Protein 2DDX (pdb70)

Structure (mmCIF, N/CA/C/O backbone):
data_2DDX
#
_entry.id   2DDX
#
_cell.length_a   51.873
_cell.length_b   75.654
_cell.length_c   82.119
_cell.angle_alpha   90.00
_cell.angle_beta   90.00
_cell.angle_gamma   90.00
#
_symmetry.space_group_name_H-M   'P 21 21 21'
#
loop_
_entity.id
_entity.type
_entity.pdbx_description
1 polymer beta-1,3-xylanase
2 non-polymer 'MAGNESIUM ION'
3 non-polymer GLYCEROL
4 water water
#
loop_
_atom_site.group_PDB
_atom_site.id
_atom_site.type_symbol
_atom_site.label_atom_id
_atom_site.label_alt_id
_atom_site.label_comp_id
_atom_site.label_asym_id
_atom_site.label_entity_id
_atom_site.label_seq_id
_atom_site.pdbx_PDB_ins_code
_atom_site.Cartn_x
_atom_site.Cartn_y
_atom_site.Cartn_z
_atom_site.occupancy
_atom_site.B_iso_or_equiv
_atom_site.auth_seq_id
_atom_site.auth_comp_id
_atom_site.auth_asym_id
_atom_site.auth_atom_id
_atom_site.pdbx_PDB_model_num
ATOM 1 N N . LEU A 1 1 ? -7.984 46.424 18.464 1.00 7.73 1 LEU A N 1
ATOM 2 C CA . LEU A 1 1 ? -7.139 47.498 19.047 1.00 8.01 1 LEU A CA 1
ATOM 3 C C . LEU A 1 1 ? -6.824 47.195 20.507 1.00 8.00 1 LEU A C 1
ATOM 4 O O . LEU A 1 1 ? -7.618 46.555 21.205 1.00 8.24 1 LEU A O 1
ATOM 9 N N . ASP A 1 2 ? -5.661 47.667 20.950 1.00 8.42 2 ASP A N 1
ATOM 10 C CA . ASP A 1 2 ? -5.202 47.528 22.332 1.00 8.95 2 ASP A CA 1
ATOM 11 C C . ASP A 1 2 ? -5.064 46.073 22.797 1.00 8.98 2 ASP A C 1
ATOM 12 O O . ASP A 1 2 ? -5.228 45.761 23.980 1.00 10.27 2 ASP A O 1
ATOM 17 N N . GLY A 1 3 ? -4.734 45.199 21.845 1.00 8.70 3 GLY A N 1
ATOM 18 C CA . GLY A 1 3 ? -4.376 43.811 22.115 1.00 8.69 3 GLY A CA 1
ATOM 19 C C . GLY A 1 3 ? -5.488 42.780 22.044 1.00 8.39 3 GLY A C 1
ATOM 20 O O . GLY A 1 3 ? -5.217 41.582 22.141 1.00 8.98 3 GLY A O 1
ATOM 21 N N . VAL A 1 4 ? -6.734 43.217 21.873 1.00 8.32 4 VAL A N 1
ATOM 22 C CA . VAL A 1 4 ? -7.868 42.289 21.949 1.00 8.49 4 VAL A CA 1
ATOM 23 C C . VAL A 1 4 ? -7.924 41.280 20.796 1.00 8.14 4 VAL A C 1
ATOM 24 O O . VAL A 1 4 ? -8.537 40.228 20.951 1.00 9.25 4 VAL A O 1
ATOM 28 N N . LEU A 1 5 ? -7.278 41.588 19.667 1.00 7.61 5 LEU A N 1
ATOM 29 C CA . LEU A 1 5 ? -7.246 40.690 18.506 1.00 7.51 5 LEU A CA 1
ATOM 30 C C . LEU A 1 5 ? -5.893 39.981 18.318 1.00 7.25 5 LEU A C 1
ATOM 31 O O . LEU A 1 5 ? -5.594 39.450 17.245 1.00 7.57 5 LEU A O 1
ATOM 36 N N . VAL A 1 6 ? -5.091 39.946 19.375 1.00 7.43 6 VAL A N 1
ATOM 37 C CA . VAL A 1 6 ? -3.856 39.174 19.375 1.00 7.73 6 VAL A CA 1
ATOM 38 C C . VAL A 1 6 ? -4.167 37.831 20.030 1.00 8.02 6 VAL A C 1
ATOM 39 O O . VAL A 1 6 ? -4.619 37.800 21.175 1.00 8.48 6 VAL A O 1
ATOM 43 N N . PRO A 1 7 ? -3.936 36.711 19.321 1.00 8.57 7 PRO A N 1
ATOM 44 C CA . PRO A 1 7 ? -4.266 35.437 19.958 1.00 9.01 7 PRO A CA 1
ATOM 45 C C . PRO A 1 7 ? -3.400 35.180 21.189 1.00 9.26 7 PRO A C 1
ATOM 46 O O . PRO A 1 7 ? -2.230 35.578 21.224 1.00 9.12 7 PRO A O 1
ATOM 50 N N . GLU A 1 8 ? -3.985 34.533 22.194 1.00 9.98 8 GLU A N 1
ATOM 51 C CA . GLU A 1 8 ? -3.266 34.216 23.427 1.00 10.72 8 GLU A CA 1
ATOM 52 C C . GLU A 1 8 ? -2.100 33.283 23.136 1.00 10.23 8 GLU A C 1
ATOM 53 O O . GLU A 1 8 ? -1.014 33.432 23.696 1.00 10.49 8 GLU A O 1
ATOM 59 N N . SER A 1 9 ? -2.341 32.312 22.263 1.00 10.21 9 SER A N 1
ATOM 60 C CA . SER A 1 9 ? -1.304 31.403 21.817 1.00 10.42 9 SER A CA 1
ATOM 61 C C . SER A 1 9 ? -1.584 31.014 20.378 1.00 9.98 9 SER A C 1
ATOM 62 O O . SER A 1 9 ? -2.729 31.045 19.920 1.00 10.72 9 SER A O 1
ATOM 65 N N . GLY A 1 10 ? -0.526 30.652 19.669 1.00 9.37 10 GLY A N 1
ATOM 66 C CA . GLY A 1 10 ? -0.647 30.216 18.295 1.00 8.65 10 GLY A CA 1
ATOM 67 C C . GLY A 1 10 ? -0.275 31.291 17.300 1.00 7.93 10 GLY A C 1
ATOM 68 O O . GLY A 1 10 ? -0.217 32.484 17.620 1.00 8.58 10 GLY A O 1
ATOM 69 N N . ILE A 1 11 ? -0.040 30.842 16.074 1.00 6.89 11 ILE A N 1
ATOM 70 C CA . ILE A 1 11 ? 0.445 31.691 15.001 1.00 6.80 11 ILE A CA 1
ATOM 71 C C . ILE A 1 11 ? -0.580 31.694 13.874 1.00 6.32 11 ILE A C 1
ATOM 72 O O . ILE A 1 11 ? -0.807 30.664 13.236 1.00 6.77 11 ILE A O 1
ATOM 77 N N . LEU A 1 12 ? -1.200 32.846 13.629 1.00 6.20 12 LEU A N 1
ATOM 78 C CA . LEU A 1 12 ? -2.169 32.975 12.544 1.00 6.24 12 LEU A CA 1
ATOM 79 C C . LEU A 1 12 ? -1.504 32.730 11.188 1.00 5.91 12 LEU A C 1
ATOM 80 O O . LEU A 1 12 ? -0.507 33.373 10.847 1.00 6.17 12 LEU A O 1
ATOM 85 N N . VAL A 1 13 ? -2.069 31.791 10.431 1.00 5.87 13 VAL A N 1
ATOM 86 C CA . VAL A 1 13 ? -1.607 31.485 9.081 1.00 6.04 13 VAL A CA 1
ATOM 87 C C . VAL A 1 13 ? -2.448 32.276 8.086 1.00 5.83 13 VAL A C 1
ATOM 88 O O . VAL A 1 13 ? -3.638 32.000 7.916 1.00 7.64 13 VAL A O 1
ATOM 92 N N . SER A 1 14 ? -1.840 33.256 7.430 1.00 5.43 14 SER A N 1
ATOM 93 C CA . SER A 1 14 ? -2.543 34.010 6.401 1.00 5.34 14 SER A CA 1
ATOM 94 C C . SER A 1 14 ? -1.764 33.982 5.095 1.00 4.95 14 SER A C 1
ATOM 95 O O . SER A 1 14 ? -0.556 33.708 5.078 1.00 5.30 14 SER A O 1
ATOM 98 N N . VAL A 1 15 ? -2.472 34.254 4.002 1.00 5.22 15 VAL A N 1
ATOM 99 C CA . VAL A 1 15 ? -1.886 34.204 2.674 1.00 5.26 15 VAL A CA 1
ATOM 100 C C . VAL A 1 15 ? -2.191 35.513 1.959 1.00 5.11 15 VAL A C 1
ATOM 101 O O . VAL A 1 15 ? -3.162 36.219 2.277 1.00 6.09 15 VAL A O 1
ATOM 108 N N . GLY A 1 16 ? -1.309 35.860 1.031 1.00 4.79 16 GLY A N 1
ATOM 109 C CA . GLY A 1 16 ? -1.453 37.077 0.252 1.00 4.78 16 GLY A CA 1
ATOM 110 C C . GLY A 1 16 ? -0.835 36.927 -1.131 1.00 4.59 16 GLY A C 1
ATOM 111 O O . GLY A 1 16 ? -0.332 35.852 -1.480 1.00 4.93 16 GLY A O 1
ATOM 112 N N . GLN A 1 17 ? -0.834 38.006 -1.918 1.00 4.59 17 GLN A N 1
ATOM 113 C CA . GLN A 1 17 ? -1.306 39.333 -1.486 1.00 4.65 17 GLN A CA 1
ATOM 114 C C . GLN A 1 17 ? -2.062 40.049 -2.601 1.00 4.78 17 GLN A C 1
ATOM 115 O O . GLN A 1 17 ? -2.031 41.279 -2.712 1.00 4.94 17 GLN A O 1
ATOM 121 N N . ASP A 1 18 ? -2.769 39.260 -3.406 1.00 4.86 18 ASP A N 1
ATOM 122 C CA . ASP A 1 18 ? -3.719 39.782 -4.385 1.00 5.11 18 ASP A CA 1
ATOM 123 C C . ASP A 1 18 ? -4.847 38.759 -4.479 1.00 5.29 18 ASP A C 1
ATOM 124 O O . ASP A 1 18 ? -4.668 37.598 -4.100 1.00 5.61 18 ASP A O 1
ATOM 129 N N . VAL A 1 19 ? -6.015 39.180 -4.955 1.00 5.40 19 VAL A N 1
ATOM 130 C CA . VAL A 1 19 ? -7.188 38.309 -4.900 1.00 5.64 19 VAL A CA 1
ATOM 131 C C . VAL A 1 19 ? -6.966 37.012 -5.677 1.00 5.93 19 VAL A C 1
ATOM 132 O O . VAL A 1 19 ? -7.331 35.923 -5.213 1.00 6.15 19 VAL A O 1
ATOM 136 N N . ASP A 1 20 ? -6.392 37.126 -6.870 1.00 5.92 20 ASP A N 1
ATOM 137 C CA . ASP A 1 20 ? -6.291 35.971 -7.760 1.00 6.12 20 ASP A CA 1
ATOM 138 C C . ASP A 1 20 ? -5.288 34.944 -7.243 1.00 6.13 20 ASP A C 1
ATOM 139 O O . ASP A 1 20 ? -5.562 33.741 -7.267 1.00 6.43 20 ASP A O 1
ATOM 144 N N . SER A 1 21 ? -4.143 35.407 -6.750 1.00 5.98 21 SER A N 1
ATOM 145 C CA . SER A 1 21 ? -3.153 34.496 -6.187 1.00 6.07 21 SER A CA 1
ATOM 146 C C . SER A 1 21 ? 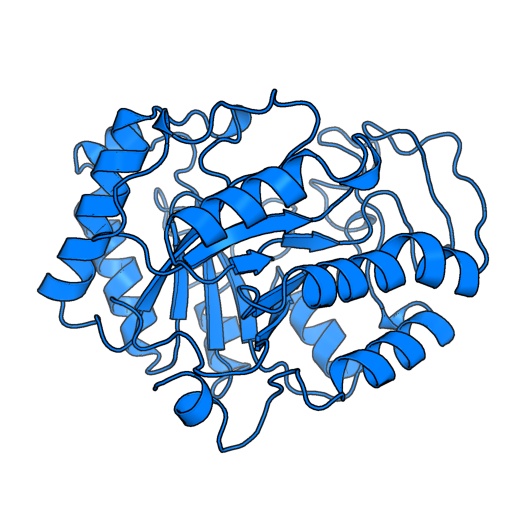-3.686 33.781 -4.946 1.00 6.00 21 SER A C 1
ATOM 147 O O . SER A 1 21 ? -3.411 32.593 -4.740 1.00 6.21 21 SER A O 1
ATOM 150 N N . VAL A 1 22 ? -4.438 34.504 -4.115 1.00 5.86 22 VAL A N 1
ATOM 151 C CA . VAL A 1 22 ? -5.057 33.912 -2.933 1.00 5.92 22 VAL A CA 1
ATOM 152 C C . VAL A 1 22 ? -6.070 32.837 -3.348 1.00 6.29 22 VAL A C 1
ATOM 153 O O . VAL A 1 22 ? -6.058 31.723 -2.815 1.00 6.60 22 VAL A O 1
ATOM 157 N N . ASN A 1 23 ? -6.931 33.159 -4.313 1.00 6.47 23 ASN A N 1
ATOM 158 C CA . ASN A 1 23 ? -7.882 32.174 -4.831 1.00 6.63 23 ASN A CA 1
ATOM 159 C C . ASN A 1 23 ? -7.177 30.938 -5.388 1.00 6.88 23 ASN A C 1
ATOM 160 O O . ASN A 1 23 ? -7.629 29.811 -5.167 1.00 7.23 23 ASN A O 1
ATOM 165 N N . ASP A 1 24 ? -6.080 31.142 -6.116 1.00 6.71 24 ASP A N 1
ATOM 166 C CA . ASP A 1 24 ? -5.345 30.018 -6.694 1.00 6.94 24 ASP A CA 1
ATOM 167 C C . ASP A 1 24 ? -4.762 29.122 -5.592 1.00 6.90 24 ASP A C 1
ATOM 168 O O . ASP A 1 24 ? -4.780 27.898 -5.715 1.00 7.41 24 ASP A O 1
ATOM 173 N N . TYR A 1 25 ? -4.230 29.731 -4.535 1.00 6.73 25 TYR A N 1
ATOM 174 C CA . TYR A 1 25 ? -3.717 28.984 -3.387 1.00 6.81 25 TYR A CA 1
ATOM 175 C C . TYR A 1 25 ? -4.827 28.165 -2.727 1.00 7.00 25 TYR A C 1
ATOM 176 O O . TYR A 1 25 ? -4.662 26.971 -2.466 1.00 7.43 25 TYR A O 1
ATOM 185 N N . ALA A 1 26 ? -5.956 28.814 -2.457 1.00 7.22 26 ALA A N 1
ATOM 186 C CA . ALA A 1 26 ? -7.065 28.148 -1.779 1.00 7.57 26 ALA A CA 1
ATOM 187 C C . ALA A 1 26 ? -7.546 26.938 -2.579 1.00 7.90 26 ALA A C 1
ATOM 188 O O . ALA A 1 26 ? -7.784 25.861 -2.023 1.00 8.48 26 ALA A O 1
ATOM 190 N N . SER A 1 27 ? -7.675 27.118 -3.891 1.00 8.33 27 SER A N 1
ATOM 191 C CA . SER A 1 27 ? -8.126 26.040 -4.771 1.00 8.86 27 SER A CA 1
ATOM 192 C C . SER A 1 27 ? -7.089 24.920 -4.885 1.00 8.75 27 SER A C 1
ATOM 193 O O . SER A 1 27 ? -7.433 23.743 -4.783 1.00 9.52 27 SER A O 1
ATOM 200 N N . ALA A 1 28 ? -5.825 25.283 -5.089 1.00 8.47 28 ALA A N 1
ATOM 201 C CA . ALA A 1 28 ? -4.771 24.287 -5.284 1.00 8.80 28 ALA A CA 1
ATOM 202 C C . ALA A 1 28 ? -4.519 23.456 -4.029 1.00 8.80 28 ALA A C 1
ATOM 203 O O . ALA A 1 28 ? -4.245 22.258 -4.122 1.00 9.61 28 ALA A O 1
ATOM 205 N N . LEU A 1 29 ? -4.605 24.094 -2.863 1.00 8.75 29 LEU A N 1
ATOM 206 C CA . LEU A 1 29 ? -4.374 23.401 -1.592 1.00 9.41 29 LEU A CA 1
ATOM 207 C C . LEU A 1 29 ? -5.654 22.851 -0.971 1.00 9.23 29 LEU A C 1
ATOM 208 O O . LEU A 1 29 ? -5.598 22.169 0.055 1.00 10.27 29 LEU A O 1
ATOM 213 N N . GLY A 1 30 ? -6.800 23.138 -1.585 1.00 9.05 30 GLY A N 1
ATOM 214 C CA . GLY A 1 30 ? -8.079 22.636 -1.094 1.00 9.11 30 GLY A CA 1
ATOM 215 C C . GLY A 1 30 ? -8.345 23.076 0.330 1.00 9.01 30 GLY A C 1
ATOM 216 O O . GLY A 1 30 ? -8.725 22.264 1.179 1.00 9.74 30 GLY A O 1
ATOM 217 N N . THR A 1 31 ? -8.154 24.366 0.585 1.00 8.85 31 THR A N 1
ATOM 218 C CA . THR A 1 31 ? -8.223 24.899 1.932 1.00 9.04 31 THR A CA 1
ATOM 219 C C . THR A 1 31 ? -8.821 26.303 1.931 1.00 8.85 31 THR A C 1
ATOM 220 O O . THR A 1 31 ? -8.743 27.023 0.932 1.00 9.98 31 THR A O 1
ATOM 224 N N . ILE A 1 32 ? -9.452 26.669 3.042 1.00 8.63 32 ILE A N 1
ATOM 225 C CA . ILE A 1 32 ? -9.864 28.043 3.283 1.00 8.68 32 ILE A CA 1
ATOM 226 C C . ILE A 1 32 ? -8.775 28.667 4.152 1.00 8.09 32 ILE A C 1
ATOM 227 O O . ILE A 1 32 ? -8.577 28.225 5.280 1.00 8.38 32 ILE A O 1
ATOM 232 N N . PRO A 1 33 ? -8.045 29.675 3.639 1.00 7.86 33 PRO A N 1
ATOM 233 C CA . PRO A 1 33 ? -7.022 30.277 4.499 1.00 7.75 33 PRO A CA 1
ATOM 234 C C . PRO A 1 33 ? -7.627 30.973 5.717 1.00 7.39 33 PRO A C 1
ATOM 235 O O . PRO A 1 33 ? -8.704 31.564 5.621 1.00 8.05 33 PRO A O 1
ATOM 239 N N . ALA A 1 34 ? -6.934 30.916 6.850 1.00 6.73 34 ALA A N 1
ATOM 240 C CA . ALA A 1 34 ? -7.418 31.575 8.061 1.00 6.55 34 ALA A CA 1
ATOM 241 C C . ALA A 1 34 ? -7.416 33.097 7.936 1.00 6.29 34 ALA A C 1
ATOM 242 O O . ALA A 1 34 ? -8.230 33.769 8.569 1.00 7.12 34 ALA A O 1
ATOM 244 N N . GLY A 1 35 ? -6.491 33.636 7.144 1.00 6.00 35 GLY A N 1
ATOM 245 C CA . GLY A 1 35 ? -6.434 35.061 6.873 1.00 5.71 35 GLY A CA 1
ATOM 246 C C . GLY A 1 35 ? -6.068 35.284 5.421 1.00 5.30 35 GLY A C 1
ATOM 247 O O . GLY A 1 35 ? -5.334 34.482 4.828 1.00 5.45 35 GLY A O 1
ATOM 248 N N . VAL A 1 36 ? -6.574 36.380 4.859 1.00 5.32 36 VAL A N 1
ATOM 249 C CA . VAL A 1 36 ? -6.326 36.738 3.467 1.00 5.27 36 VAL A CA 1
ATOM 250 C C . VAL A 1 36 ? -5.957 38.216 3.404 1.00 5.09 36 VAL A C 1
ATOM 251 O O . VAL A 1 36 ? -6.467 39.024 4.188 1.00 5.58 36 VAL A O 1
ATOM 255 N N . THR A 1 37 ? -5.076 38.561 2.464 1.00 5.10 37 THR A N 1
ATOM 256 C CA . THR A 1 37 ? -4.383 39.844 2.479 1.00 5.01 37 THR A CA 1
ATOM 257 C C . THR A 1 37 ? -4.483 40.577 1.141 1.00 4.85 37 THR A C 1
ATOM 258 O O . THR A 1 37 ? -4.253 39.984 0.079 1.00 5.26 37 THR A O 1
ATOM 262 N N . ASN A 1 38 ? -4.798 41.874 1.214 1.00 4.79 38 ASN A N 1
ATOM 263 C CA . ASN A 1 38 ? -4.803 42.775 0.059 1.00 4.77 38 ASN A CA 1
ATOM 264 C C . ASN A 1 38 ? -4.271 44.147 0.522 1.00 4.56 38 ASN A C 1
ATOM 265 O O . ASN A 1 38 ? -4.017 44.363 1.723 1.00 5.17 38 ASN A O 1
ATOM 270 N N . TYR A 1 39 ? -4.142 45.059 -0.444 1.00 4.72 39 TYR A N 1
ATOM 271 C CA . TYR A 1 39 ? -3.660 46.414 -0.223 1.00 4.73 39 TYR A CA 1
ATOM 272 C C . TYR A 1 39 ? -4.659 47.463 -0.682 1.00 5.06 39 TYR A C 1
ATOM 273 O O . TYR A 1 39 ? -5.393 47.258 -1.661 1.00 5.33 39 TYR A O 1
ATOM 282 N N . VAL A 1 40 ? -4.619 48.601 0.010 1.00 5.19 40 VAL A N 1
ATOM 283 C CA . VAL A 1 40 ? -5.357 49.795 -0.360 1.00 5.58 40 VAL A CA 1
ATOM 284 C C . VAL A 1 40 ? -4.407 50.995 -0.234 1.00 5.55 40 VAL A C 1
ATOM 285 O O . VAL A 1 40 ? -3.534 51.027 0.645 1.00 6.84 40 VAL A O 1
ATOM 292 N N . GLY A 1 41 ? -4.546 51.970 -1.120 1.00 5.22 41 GLY A N 1
ATOM 293 C CA . GLY A 1 41 ? -3.807 53.224 -0.975 1.00 5.17 41 GLY A CA 1
ATOM 294 C C . GLY A 1 41 ? -4.706 54.265 -0.337 1.00 4.97 41 GLY A C 1
ATOM 295 O O . GLY A 1 41 ? -5.887 54.375 -0.694 1.00 5.27 41 GLY A O 1
ATOM 296 N N . ILE A 1 42 ? -4.174 55.050 0.595 1.00 4.78 42 ILE A N 1
ATOM 297 C CA . ILE A 1 42 ? -5.017 55.994 1.329 1.00 4.78 42 ILE A CA 1
ATOM 298 C C . ILE A 1 42 ? -5.458 57.185 0.471 1.00 4.80 42 ILE A C 1
ATOM 299 O O . ILE A 1 42 ? -6.519 57.768 0.733 1.00 5.46 42 ILE A O 1
ATOM 304 N N . VAL A 1 43 ? -4.681 57.540 -0.552 1.00 5.14 43 VAL A N 1
ATOM 305 C CA . VAL A 1 43 ? -4.969 58.742 -1.332 1.00 5.33 43 VAL A CA 1
ATOM 306 C C . VAL A 1 43 ? -6.244 58.580 -2.178 1.00 5.39 43 VAL A C 1
ATOM 307 O O . VAL A 1 43 ? -7.091 59.482 -2.214 1.00 5.89 43 VAL A O 1
ATOM 311 N N . ASN A 1 44 ? -6.374 57.430 -2.843 1.00 5.43 44 ASN A N 1
ATOM 312 C CA . ASN A 1 44 ? -7.526 57.147 -3.704 1.00 5.76 44 ASN A CA 1
ATOM 313 C C . ASN A 1 44 ? -8.463 56.078 -3.145 1.00 5.36 44 ASN A C 1
ATOM 314 O O . ASN A 1 44 ? -9.502 55.811 -3.749 1.00 5.76 44 ASN A O 1
ATOM 319 N N . LEU A 1 45 ? -8.096 55.439 -2.031 1.00 5.14 45 LEU A N 1
ATOM 320 C CA . LEU A 1 45 ? -8.769 54.213 -1.576 1.00 5.04 45 LEU A CA 1
ATOM 321 C C . LEU A 1 45 ? -8.862 53.183 -2.709 1.00 5.17 45 LEU A C 1
ATOM 322 O O . LEU A 1 45 ? -9.821 52.413 -2.806 1.00 5.65 45 LEU A O 1
ATOM 327 N N . ASP A 1 46 ? -7.820 53.153 -3.539 1.00 5.54 46 ASP A N 1
ATOM 328 C CA . ASP A 1 46 ? -7.731 52.194 -4.626 1.00 5.89 46 ASP A CA 1
ATOM 329 C C . ASP A 1 46 ? -7.643 50.785 -4.064 1.00 5.99 46 ASP A C 1
ATOM 330 O O . ASP A 1 46 ? -6.802 50.497 -3.214 1.00 7.00 46 ASP A O 1
ATOM 335 N N . GLY A 1 47 ? -8.525 49.918 -4.547 1.00 6.37 47 GLY A N 1
ATOM 336 C CA . GLY A 1 47 ? -8.568 48.535 -4.119 1.00 6.47 47 GLY A CA 1
ATOM 337 C C . GLY A 1 47 ? -9.560 48.254 -3.007 1.00 6.62 47 GLY A C 1
ATOM 338 O O . GLY A 1 47 ? -9.727 47.098 -2.628 1.00 7.28 47 GLY A O 1
ATOM 339 N N . LEU A 1 48 ? -10.232 49.279 -2.479 1.00 6.43 48 LEU A N 1
ATOM 340 C CA . LEU A 1 48 ? -11.151 49.051 -1.364 1.00 6.80 48 LEU A CA 1
ATOM 341 C C . LEU A 1 48 ? -12.468 48.435 -1.840 1.00 7.03 48 LEU A C 1
ATOM 342 O O . LEU A 1 48 ? -12.835 47.346 -1.400 1.00 7.75 48 LEU A O 1
ATOM 347 N N . ASN A 1 49 ? -13.174 49.125 -2.734 1.00 7.99 49 ASN A N 1
ATOM 348 C CA . ASN A 1 49 ? -14.501 48.672 -3.176 1.00 8.58 49 ASN A CA 1
ATOM 349 C C . ASN A 1 49 ? -14.570 48.215 -4.630 1.00 9.12 49 ASN A C 1
ATOM 350 O O . ASN A 1 49 ? -15.631 47.797 -5.098 1.00 10.50 49 ASN A O 1
ATOM 355 N N . SER A 1 50 ? -13.446 48.293 -5.336 1.00 8.62 50 SER A N 1
ATOM 356 C CA . SER A 1 50 ? -13.381 47.906 -6.735 1.00 8.39 50 SER A CA 1
ATOM 357 C C . SER A 1 50 ? -11.932 47.603 -7.082 1.00 7.74 50 SER A C 1
ATOM 358 O O . SER A 1 50 ? -11.023 47.881 -6.289 1.00 7.92 50 SER A O 1
ATOM 361 N N . ASP A 1 51 ? -11.721 47.029 -8.263 1.00 7.69 51 ASP A N 1
ATOM 362 C CA . ASP A 1 51 ? -10.398 46.559 -8.664 1.00 7.69 51 ASP A CA 1
ATOM 363 C C . ASP A 1 51 ? -9.356 47.669 -8.696 1.00 7.58 51 ASP A C 1
ATOM 364 O O . ASP A 1 51 ? -9.613 48.769 -9.189 1.00 8.55 51 ASP A O 1
ATOM 369 N N . ALA A 1 52 ? -8.174 47.351 -8.182 1.00 7.43 52 ALA A N 1
ATOM 370 C CA . ALA A 1 52 ? -6.976 48.143 -8.406 1.00 7.65 52 ALA A CA 1
ATOM 371 C C . ALA A 1 52 ? -5.890 47.167 -8.819 1.00 7.68 52 ALA A C 1
ATOM 372 O O . ALA A 1 52 ? -5.695 46.145 -8.169 1.00 8.90 52 ALA A O 1
ATOM 374 N N . ASP A 1 53 ? -5.212 47.467 -9.918 1.00 8.37 53 ASP A N 1
ATOM 375 C CA . ASP A 1 53 ? -4.131 46.623 -10.402 1.00 8.37 53 ASP A CA 1
ATOM 376 C C . ASP A 1 53 ? -3.033 47.544 -10.895 1.00 8.42 53 ASP A C 1
ATOM 377 O O . ASP A 1 53 ? -3.166 48.182 -11.940 1.00 9.40 53 ASP A O 1
ATOM 382 N N . ALA A 1 54 ? -1.966 47.626 -10.106 1.00 8.08 54 ALA A N 1
ATOM 383 C CA . ALA A 1 54 ? -0.796 48.420 -10.440 1.00 8.19 54 ALA A CA 1
ATOM 384 C C . ALA A 1 54 ? 0.401 47.499 -10.675 1.00 7.97 54 ALA A C 1
ATOM 385 O O . ALA A 1 54 ? 1.538 47.843 -10.344 1.00 8.82 54 ALA A O 1
ATOM 387 N N . GLY A 1 55 ? 0.136 46.322 -11.241 1.00 7.22 55 GLY A N 1
ATOM 388 C CA . GLY A 1 55 ? 1.197 45.411 -11.655 1.00 6.76 55 GLY A CA 1
ATOM 389 C C . GLY A 1 55 ? 1.733 44.476 -10.594 1.00 6.35 55 GLY A C 1
ATOM 390 O O . GLY A 1 55 ? 2.675 43.728 -10.858 1.00 6.84 55 GLY A O 1
ATOM 391 N N . ALA A 1 56 ? 1.144 44.511 -9.397 1.00 6.03 56 ALA A N 1
ATOM 392 C CA . ALA A 1 56 ? 1.561 43.655 -8.286 1.00 5.93 56 ALA A CA 1
ATOM 393 C C . ALA A 1 56 ? 0.399 42.761 -7.854 1.00 5.62 56 ALA A C 1
ATOM 394 O O . ALA A 1 56 ? 0.316 42.331 -6.696 1.00 6.17 56 ALA A O 1
ATOM 396 N N . GLY A 1 57 ? -0.482 42.463 -8.807 1.00 6.04 57 GLY A N 1
ATOM 397 C CA . GLY A 1 57 ? -1.676 41.680 -8.542 1.00 5.95 57 GLY A CA 1
ATOM 398 C C . GLY A 1 57 ? -2.898 42.548 -8.304 1.00 5.95 57 GLY A C 1
ATOM 399 O O . GLY A 1 57 ? -2.799 43.693 -7.852 1.00 6.38 57 GLY A O 1
ATOM 400 N N . ARG A 1 58 ? -4.061 41.985 -8.608 1.00 5.82 58 ARG A N 1
ATOM 401 C CA . ARG A 1 58 ? -5.331 42.683 -8.463 1.00 5.76 58 ARG A CA 1
ATOM 402 C C . ARG A 1 58 ? -5.779 42.718 -7.004 1.00 5.53 58 ARG A C 1
ATOM 403 O O . ARG A 1 58 ? -5.844 41.684 -6.341 1.00 6.16 58 ARG A O 1
ATOM 411 N N . ASN A 1 59 ? -6.100 43.920 -6.531 1.00 5.59 59 ASN A N 1
ATOM 412 C CA . ASN A 1 59 ? -6.637 44.132 -5.191 1.00 5.61 59 ASN A CA 1
ATOM 413 C C . ASN A 1 59 ? -8.093 44.558 -5.281 1.00 5.77 59 ASN A C 1
ATOM 414 O O . ASN A 1 59 ? -8.457 45.394 -6.111 1.00 6.28 59 ASN A O 1
ATOM 419 N N . ASN A 1 60 ? -8.923 43.962 -4.434 1.00 5.95 60 ASN A N 1
ATOM 420 C CA . ASN A 1 60 ? -10.330 44.308 -4.347 1.00 6.18 60 ASN A CA 1
ATOM 421 C C . ASN A 1 60 ? -10.830 43.753 -3.021 1.00 6.17 60 ASN A C 1
ATOM 422 O O . ASN A 1 60 ? -11.182 42.576 -2.922 1.00 6.34 60 ASN A O 1
ATOM 427 N N . ILE A 1 61 ? -10.809 44.594 -1.994 1.00 6.67 61 ILE A N 1
ATOM 428 C CA . ILE A 1 61 ? -11.104 44.155 -0.642 1.00 7.28 61 ILE A CA 1
ATOM 429 C C . ILE A 1 61 ? -12.568 43.711 -0.517 1.00 7.53 61 ILE A C 1
ATOM 430 O O . ILE A 1 61 ? -12.859 42.739 0.183 1.00 7.84 61 ILE A O 1
ATOM 437 N N . ALA A 1 62 ? -13.484 44.390 -1.208 1.00 7.71 62 ALA A N 1
ATOM 438 C CA . ALA A 1 62 ? -14.884 43.969 -1.196 1.00 8.18 62 ALA A CA 1
ATOM 439 C C . ALA A 1 62 ? -15.038 42.548 -1.733 1.00 8.25 62 ALA A C 1
ATOM 440 O O . ALA A 1 62 ? -15.719 41.718 -1.123 1.00 8.83 62 ALA A O 1
ATOM 442 N N . GLU A 1 63 ? -14.392 42.263 -2.862 1.00 7.93 63 GLU A N 1
ATOM 443 C CA . GLU A 1 63 ? -14.467 40.930 -3.448 1.00 7.91 63 GLU A CA 1
ATOM 444 C C . GLU A 1 63 ? -13.809 39.900 -2.533 1.00 7.59 63 GLU A C 1
ATOM 445 O O . GLU A 1 63 ? -14.345 38.811 -2.324 1.00 7.98 63 GLU A O 1
ATOM 451 N N . LEU A 1 64 ? -12.643 40.246 -1.996 1.00 7.04 64 LEU A N 1
ATOM 452 C CA . LEU A 1 64 ? -11.906 39.343 -1.124 1.00 7.02 64 LEU A CA 1
ATOM 453 C C . LEU A 1 64 ? -12.711 39.017 0.138 1.00 7.11 64 LEU A C 1
ATOM 454 O O . LEU A 1 64 ? -12.818 37.853 0.533 1.00 7.40 64 LEU A O 1
ATOM 459 N N . ALA A 1 65 ? -13.286 40.047 0.754 1.00 7.67 65 ALA A N 1
ATOM 460 C CA . ALA A 1 65 ? -14.071 39.874 1.973 1.00 8.19 65 ALA A CA 1
ATOM 461 C C . ALA A 1 65 ? -15.283 38.980 1.722 1.00 8.53 65 ALA A C 1
ATOM 462 O O . ALA A 1 65 ? -15.616 38.132 2.548 1.00 8.83 65 ALA A O 1
ATOM 464 N N . ASN A 1 66 ? -15.942 39.166 0.582 1.00 9.22 66 ASN A N 1
ATOM 465 C CA . ASN A 1 66 ? -17.094 38.337 0.226 1.00 9.57 66 ASN A CA 1
ATOM 466 C C . ASN A 1 66 ? -16.699 36.887 -0.075 1.00 9.56 66 ASN A C 1
ATOM 467 O O . ASN A 1 66 ? -17.457 35.962 0.222 1.00 10.17 66 ASN A O 1
ATOM 476 N N . ALA A 1 67 ? -15.516 36.694 -0.656 1.00 9.23 67 ALA A N 1
ATOM 477 C CA . ALA A 1 67 ? -15.029 35.357 -1.003 1.00 9.14 67 ALA A CA 1
ATOM 478 C C . ALA A 1 67 ? -14.572 34.558 0.220 1.00 8.94 67 ALA A C 1
ATOM 479 O O . ALA A 1 67 ? -14.626 33.326 0.213 1.00 9.28 67 ALA A O 1
ATOM 481 N N . TYR A 1 68 ? -14.122 35.262 1.260 1.00 8.46 68 TYR A N 1
ATOM 482 C CA . TYR A 1 68 ? -13.590 34.637 2.476 1.00 8.57 68 TYR A CA 1
ATOM 483 C C . TYR A 1 68 ? -14.278 35.224 3.708 1.00 8.57 68 TYR A C 1
ATOM 484 O O . TYR A 1 68 ? -13.646 35.882 4.534 1.00 8.27 68 TYR A O 1
ATOM 493 N N . PRO A 1 69 ? -15.594 34.982 3.838 1.00 9.30 69 PRO A N 1
ATOM 494 C CA . PRO A 1 69 ? -16.384 35.655 4.868 1.00 9.44 69 PRO A CA 1
ATOM 495 C C . PRO A 1 69 ? -16.063 35.250 6.306 1.00 9.16 69 PRO A C 1
ATOM 496 O O . PRO A 1 69 ? -16.397 35.994 7.231 1.00 10.12 69 PRO A O 1
ATOM 500 N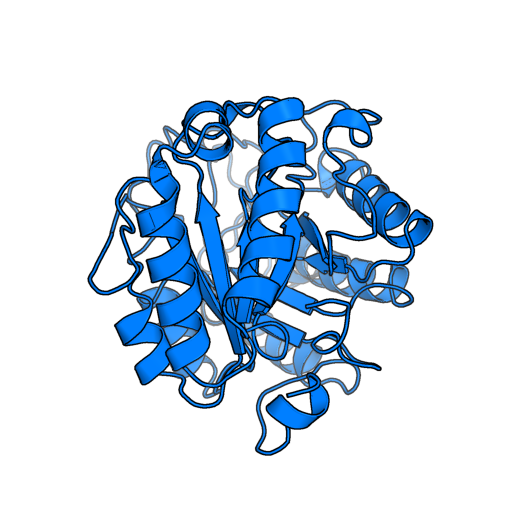 N . THR A 1 70 ? -15.439 34.090 6.499 1.00 8.49 70 THR A N 1
ATOM 501 C CA . THR A 1 70 ? -15.118 33.617 7.842 1.00 8.69 70 THR A CA 1
ATOM 502 C C . THR A 1 70 ? -13.603 33.502 8.047 1.00 7.97 70 THR A C 1
ATOM 503 O O . THR A 1 70 ? -13.131 32.694 8.848 1.00 8.36 70 THR A O 1
ATOM 507 N N . SER A 1 71 ? -12.859 34.345 7.331 1.00 7.34 71 SER A N 1
ATOM 508 C CA . SER A 1 71 ? -11.414 34.470 7.478 1.00 7.22 71 SER A CA 1
ATOM 509 C C . SER A 1 71 ? -11.077 35.867 7.972 1.00 6.94 71 SER A C 1
ATOM 510 O O . SER A 1 71 ? -11.809 36.825 7.701 1.00 7.42 71 SER A O 1
ATOM 513 N N . ALA A 1 72 ? -9.965 35.987 8.690 1.00 6.83 72 ALA A N 1
ATOM 514 C CA . ALA A 1 72 ? -9.440 37.292 9.049 1.00 6.65 72 ALA A CA 1
ATOM 515 C C . ALA A 1 72 ? -9.028 38.044 7.785 1.00 6.22 72 ALA A C 1
ATOM 516 O O . ALA A 1 72 ? -8.616 37.444 6.788 1.00 6.49 72 ALA A O 1
ATOM 518 N N . LEU A 1 73 ? -9.132 39.366 7.846 1.00 6.16 73 LEU A N 1
ATOM 519 C CA . LEU A 1 73 ? -8.772 40.244 6.749 1.00 6.23 73 LEU A CA 1
ATOM 520 C C . LEU A 1 73 ? -7.521 41.013 7.147 1.00 5.77 73 LEU A C 1
ATOM 521 O O . LEU A 1 73 ? -7.501 41.652 8.195 1.00 7.23 73 LEU A O 1
ATOM 530 N N . VAL A 1 74 ? -6.486 40.958 6.311 1.00 5.23 74 VAL A N 1
ATOM 531 C CA . VAL A 1 74 ? -5.241 41.669 6.556 1.00 5.17 74 VAL A CA 1
ATOM 532 C C . VAL A 1 74 ? -5.098 42.689 5.431 1.00 5.15 74 VAL A C 1
ATOM 533 O O . VAL A 1 74 ? -5.197 42.331 4.251 1.00 5.50 74 VAL A O 1
ATOM 537 N N . VAL A 1 75 ? -4.903 43.956 5.790 1.00 5.22 75 VAL A N 1
ATOM 538 C CA . VAL A 1 75 ? -4.912 45.031 4.812 1.00 5.12 75 VAL A CA 1
ATOM 539 C C . VAL A 1 75 ? -3.682 45.910 4.992 1.00 4.85 75 VAL A C 1
ATOM 540 O O . VAL A 1 75 ? -3.486 46.512 6.054 1.00 5.46 75 VAL A O 1
ATOM 544 N N . GLY A 1 76 ? -2.858 45.997 3.948 1.00 4.90 76 GLY A N 1
ATOM 545 C CA . GLY A 1 76 ? -1.763 46.960 3.925 1.00 4.84 76 GLY A CA 1
ATOM 546 C C . GLY A 1 76 ? -2.258 48.286 3.369 1.00 5.04 76 GLY A C 1
ATOM 547 O O . GLY A 1 76 ? -2.943 48.309 2.339 1.00 5.75 76 GLY A O 1
ATOM 548 N N . VAL A 1 77 ? -1.932 49.383 4.055 1.00 4.76 77 VAL A N 1
ATOM 549 C CA . VAL A 1 77 ? -2.352 50.712 3.628 1.00 4.72 77 VAL A CA 1
ATOM 550 C C . VAL A 1 77 ? -1.131 51.546 3.266 1.00 4.66 77 VAL A C 1
ATOM 551 O O . VAL A 1 77 ? -0.334 51.907 4.137 1.00 5.64 77 VAL A O 1
ATOM 555 N N . SER A 1 78 ? -0.975 51.849 1.978 1.00 4.85 78 SER A N 1
ATOM 556 C CA . SER A 1 78 ? 0.098 52.718 1.532 1.00 4.73 78 SER A CA 1
ATOM 557 C C . SER A 1 78 ? -0.289 54.180 1.733 1.00 4.61 78 SER A C 1
ATOM 558 O O . SER A 1 78 ? -1.457 54.561 1.534 1.00 5.00 78 SER A O 1
ATOM 561 N N . MET A 1 79 ? 0.700 55.006 2.073 1.00 4.66 79 MET A N 1
ATOM 562 C CA . MET A 1 79 ? 0.519 56.450 2.102 1.00 4.62 79 MET A CA 1
ATOM 563 C C . MET A 1 79 ? 0.681 57.081 0.713 1.00 4.60 79 MET A C 1
ATOM 564 O O . MET A 1 79 ? 0.463 58.292 0.576 1.00 5.08 79 MET A O 1
ATOM 569 N N . ASN A 1 80 ? 1.074 56.285 -0.296 1.00 4.54 80 ASN A N 1
ATOM 570 C CA . ASN A 1 80 ? 1.222 56.796 -1.661 1.00 5.06 80 ASN A CA 1
ATOM 571 C C . ASN A 1 80 ? 2.110 58.045 -1.728 1.00 5.45 80 ASN A C 1
ATOM 572 O O . ASN A 1 80 ? 1.857 58.959 -2.524 1.00 6.17 80 ASN A O 1
ATOM 577 N N . GLY A 1 81 ? 3.155 58.070 -0.902 1.00 5.60 81 GLY A N 1
ATOM 578 C CA . GLY A 1 81 ? 4.108 59.174 -0.885 1.00 6.06 81 GLY A CA 1
ATOM 579 C C . GLY A 1 81 ? 3.634 60.428 -0.177 1.00 6.28 81 GLY A C 1
ATOM 580 O O . GLY A 1 81 ? 4.321 61.447 -0.212 1.00 7.88 81 GLY A O 1
ATOM 581 N N . GLU A 1 82 ? 2.488 60.353 0.498 1.00 6.04 82 GLU A N 1
ATOM 582 C CA . GLU A 1 82 ? 1.847 61.542 1.045 1.00 6.07 82 GLU A CA 1
ATOM 583 C C . GLU A 1 82 ? 1.646 61.485 2.561 1.00 5.82 82 GLU A C 1
ATOM 584 O O . GLU A 1 82 ? 0.710 62.090 3.074 1.00 6.03 82 GLU A O 1
ATOM 590 N N . VAL A 1 83 ? 2.526 60.809 3.300 1.00 5.90 83 VAL A N 1
ATOM 591 C CA . VAL A 1 83 ? 2.277 60.686 4.742 1.00 5.88 83 VAL A CA 1
ATOM 592 C C . VAL A 1 83 ? 2.206 62.039 5.456 1.00 6.07 83 VAL A C 1
ATOM 593 O O . VAL A 1 83 ? 1.452 62.183 6.419 1.00 6.02 83 VAL A O 1
ATOM 597 N N . ASP A 1 84 ? 2.961 63.037 5.008 1.00 6.34 84 ASP A N 1
ATOM 598 C CA . ASP A 1 84 ? 2.884 64.333 5.676 1.00 6.67 84 ASP A CA 1
ATOM 599 C C . ASP A 1 84 ? 1.519 64.985 5.460 1.00 6.26 84 ASP A C 1
ATOM 600 O O . ASP A 1 84 ? 0.940 65.528 6.405 1.00 6.68 84 ASP A O 1
ATOM 605 N N . ALA A 1 85 ? 0.984 64.907 4.242 1.00 6.02 85 ALA A N 1
ATOM 606 C CA . ALA A 1 85 ? -0.364 65.416 3.988 1.00 5.85 85 ALA A CA 1
ATOM 607 C C . ALA A 1 85 ? -1.416 64.604 4.756 1.00 5.57 85 ALA A C 1
ATOM 608 O O . ALA A 1 85 ? -2.421 65.155 5.217 1.00 6.15 85 ALA A O 1
ATOM 610 N N . VAL A 1 86 ? -1.186 63.299 4.898 1.00 5.44 86 VAL A N 1
ATOM 611 C CA . VAL A 1 86 ? -2.069 62.461 5.704 1.00 5.36 86 VAL A CA 1
ATOM 612 C C . VAL A 1 86 ? -2.036 62.912 7.174 1.00 5.63 86 VAL A C 1
ATOM 613 O O . VAL A 1 86 ? -3.085 63.091 7.810 1.00 6.07 86 VAL A O 1
ATOM 617 N N . ALA A 1 87 ? -0.834 63.123 7.708 1.00 6.05 87 ALA A N 1
ATOM 618 C CA . ALA A 1 87 ? -0.697 63.588 9.087 1.00 6.58 87 ALA A CA 1
ATOM 619 C C . ALA A 1 87 ? -1.332 64.971 9.292 1.00 6.82 87 ALA A C 1
ATOM 620 O O . ALA A 1 87 ? -1.820 65.272 10.382 1.00 7.79 87 ALA A O 1
ATOM 622 N N . SER A 1 88 ? -1.342 65.788 8.237 1.00 6.94 88 SER A N 1
ATOM 623 C CA . SER A 1 88 ? -1.933 67.132 8.274 1.00 7.28 88 SER A CA 1
ATOM 624 C C . SER A 1 88 ? -3.458 67.133 8.121 1.00 7.05 88 SER A C 1
ATOM 625 O O . SER A 1 88 ? -4.084 68.189 8.225 1.00 8.29 88 SER A O 1
ATOM 630 N N . GLY A 1 89 ? -4.045 65.978 7.819 1.00 6.74 89 GLY A N 1
ATOM 631 C CA . GLY A 1 89 ? -5.498 65.828 7.822 1.00 6.83 89 GLY A CA 1
ATOM 632 C C . GLY A 1 89 ? -6.181 65.881 6.467 1.00 6.99 89 GLY A C 1
ATOM 633 O O . GLY A 1 89 ? -7.411 65.833 6.407 1.00 8.14 89 GLY A O 1
ATOM 634 N N . ARG A 1 90 ? -5.407 65.926 5.378 1.00 6.70 90 ARG A N 1
ATOM 635 C CA . ARG A 1 90 ? -5.969 66.093 4.025 1.00 6.83 90 ARG A CA 1
ATOM 636 C C . ARG A 1 90 ? -6.704 64.850 3.514 1.00 6.36 90 ARG A C 1
ATOM 637 O O . ARG A 1 90 ? -7.401 64.919 2.490 1.00 7.09 90 ARG A O 1
ATOM 645 N N . TYR A 1 91 ? -6.535 63.726 4.217 1.00 5.66 91 TYR A N 1
ATOM 646 C CA . TYR A 1 91 ? -7.170 62.464 3.850 1.00 5.48 91 TYR A CA 1
ATOM 647 C C . TYR A 1 91 ? -8.040 61.922 4.980 1.00 5.28 91 TYR A C 1
ATOM 648 O O . TYR A 1 91 ? -8.327 60.730 5.025 1.00 5.58 91 TYR A O 1
ATOM 657 N N . ASN A 1 92 ? -8.500 62.792 5.878 1.00 5.46 92 ASN A N 1
ATOM 658 C CA . ASN A 1 92 ? -9.244 62.304 7.038 1.00 5.52 92 ASN A CA 1
ATOM 659 C C . ASN A 1 92 ? -10.579 61.656 6.679 1.00 5.39 92 ASN A C 1
ATOM 660 O O . ASN A 1 92 ? -10.972 60.676 7.315 1.00 5.48 92 ASN A O 1
ATOM 665 N N . ALA A 1 93 ? -11.276 62.173 5.668 1.00 5.43 93 ALA A N 1
ATOM 666 C CA . ALA A 1 93 ? -12.523 61.531 5.255 1.00 5.33 93 ALA A CA 1
ATOM 667 C C . ALA A 1 93 ? -12.238 60.137 4.687 1.00 5.16 93 ALA A C 1
ATOM 668 O O . ALA A 1 93 ? -12.982 59.190 4.954 1.00 5.53 93 ALA A O 1
ATOM 670 N N . ASN A 1 94 ? -11.153 60.003 3.917 1.00 4.99 94 ASN A N 1
ATOM 671 C CA . ASN A 1 94 ? -10.758 58.695 3.400 1.00 4.80 94 ASN A CA 1
ATOM 672 C C . ASN A 1 94 ? -10.430 57.721 4.534 1.00 4.93 94 ASN A C 1
ATOM 673 O O . ASN A 1 94 ? -10.774 56.539 4.460 1.00 5.06 94 ASN A O 1
ATOM 678 N N . ILE A 1 95 ? -9.736 58.196 5.570 1.00 4.82 95 ILE A N 1
ATOM 679 C CA . ILE A 1 95 ? -9.421 57.336 6.708 1.00 4.89 95 ILE A CA 1
ATOM 680 C C . ILE A 1 95 ? -10.711 56.837 7.367 1.00 4.91 95 ILE A C 1
ATOM 681 O O . ILE A 1 95 ? -10.839 55.650 7.669 1.00 5.16 95 ILE A O 1
ATOM 686 N N . ASP A 1 96 ? -11.673 57.733 7.576 1.00 4.99 96 ASP A N 1
ATOM 687 C CA . ASP A 1 96 ? -12.936 57.314 8.184 1.00 5.12 96 ASP A CA 1
ATOM 688 C C . ASP A 1 96 ? -13.637 56.279 7.313 1.00 5.03 96 ASP A C 1
ATOM 689 O O . ASP A 1 96 ? -14.152 55.281 7.821 1.00 5.43 96 ASP A O 1
ATOM 694 N N . THR A 1 97 ? -13.682 56.514 6.005 1.00 5.17 97 THR A N 1
ATOM 695 C CA . THR A 1 97 ? -14.321 55.554 5.112 1.00 5.15 97 THR A CA 1
ATOM 696 C C . THR A 1 97 ? -13.612 54.204 5.142 1.00 5.14 97 THR A C 1
ATOM 697 O O . THR A 1 97 ? -14.261 53.157 5.187 1.00 5.54 97 THR A O 1
ATOM 701 N N . LEU A 1 98 ? -12.285 54.219 5.144 1.00 5.16 98 LEU A N 1
ATOM 702 C CA . LEU A 1 98 ? -11.533 52.978 5.238 1.00 5.22 98 LEU A CA 1
ATOM 703 C C . LEU A 1 98 ? -11.889 52.216 6.521 1.00 4.93 98 LEU A C 1
ATOM 704 O O . LEU A 1 98 ? -12.201 51.019 6.479 1.00 5.29 98 LEU A O 1
ATOM 709 N N . LEU A 1 99 ? -11.825 52.904 7.658 1.00 5.01 99 LEU A N 1
ATOM 710 C CA . LEU A 1 99 ? -12.064 52.248 8.947 1.00 5.17 99 LEU A CA 1
ATOM 711 C C . LEU A 1 99 ? -13.512 51.764 9.066 1.00 5.52 99 LEU A C 1
ATOM 712 O O . LEU A 1 99 ? -13.763 50.633 9.486 1.00 5.94 99 LEU A O 1
ATOM 717 N N . ASN A 1 100 ? -14.465 52.613 8.683 1.00 5.52 100 ASN A N 1
ATOM 718 C CA . ASN A 1 100 ? -15.873 52.231 8.731 1.00 5.83 100 ASN A CA 1
ATOM 719 C C . ASN A 1 100 ? -16.169 51.050 7.807 1.00 5.92 100 ASN A C 1
ATOM 720 O O . ASN A 1 100 ? -16.934 50.150 8.171 1.00 6.49 100 ASN A O 1
ATOM 725 N N . THR A 1 101 ? -15.567 51.047 6.617 1.00 5.93 101 THR A N 1
ATOM 726 C CA . THR A 1 101 ? -15.784 49.964 5.667 1.00 6.19 101 THR A CA 1
ATOM 727 C C . THR A 1 101 ? -15.230 48.648 6.212 1.00 6.18 101 THR A C 1
ATOM 728 O O . THR A 1 101 ? -15.908 47.615 6.172 1.00 6.65 101 THR A O 1
ATOM 732 N N . LEU A 1 102 ? -14.009 48.683 6.738 1.00 6.09 102 LEU A N 1
ATOM 733 C CA . LEU A 1 102 ? -13.404 47.469 7.269 1.00 6.17 102 LEU A CA 1
ATOM 734 C C . LEU A 1 102 ? -14.182 46.944 8.478 1.00 6.42 102 LEU A C 1
ATOM 735 O O . LEU A 1 102 ? -14.379 45.735 8.606 1.00 6.65 102 LEU A O 1
ATOM 740 N N . ALA A 1 103 ? -14.641 47.846 9.342 1.00 6.61 103 ALA A N 1
ATOM 741 C CA . ALA A 1 103 ? -15.448 47.454 10.500 1.00 6.76 103 ALA A CA 1
ATOM 742 C C . ALA A 1 103 ? -16.780 46.829 10.081 1.00 7.15 103 ALA A C 1
ATOM 743 O O . ALA A 1 103 ? -17.315 45.968 10.783 1.00 7.59 103 ALA A O 1
ATOM 745 N N . GLY A 1 104 ? -17.308 47.260 8.937 1.00 7.21 104 GLY A N 1
ATOM 746 C CA . GLY A 1 104 ? -18.565 46.732 8.421 1.00 7.55 104 GLY A CA 1
ATOM 747 C C . GLY A 1 104 ? -18.509 45.265 8.040 1.00 7.84 104 GLY A C 1
ATOM 748 O O . GLY A 1 104 ? -19.553 44.628 7.900 1.00 8.82 104 GLY A O 1
ATOM 749 N N . TYR A 1 105 ? -17.301 44.723 7.876 1.00 7.73 105 TYR A N 1
ATOM 750 C CA . TYR A 1 105 ? -17.132 43.304 7.567 1.00 7.99 105 TYR A CA 1
ATOM 751 C C . TYR A 1 105 ? -17.235 42.386 8.790 1.00 8.02 105 TYR A C 1
ATOM 752 O O . TYR A 1 105 ? -17.216 41.167 8.641 1.00 8.47 105 TYR A O 1
ATOM 761 N N . ASP A 1 106 ? -17.371 42.959 9.986 1.00 7.86 106 ASP A N 1
ATOM 762 C CA . ASP A 1 106 ? -17.670 42.189 11.202 1.00 8.09 106 ASP A CA 1
ATOM 763 C C . ASP A 1 106 ? -16.750 40.975 11.376 1.00 7.94 106 ASP A C 1
ATOM 764 O O . ASP A 1 106 ? -17.204 39.836 11.532 1.00 8.44 106 ASP A O 1
ATOM 769 N N . ARG A 1 107 ? -15.448 41.240 11.356 1.00 7.37 107 ARG A N 1
ATOM 770 C CA . ARG A 1 107 ? -14.446 40.188 11.500 1.00 7.33 107 ARG A CA 1
ATOM 771 C C . ARG A 1 107 ? -13.122 40.802 11.935 1.00 6.85 107 ARG A C 1
ATOM 772 O O . ARG A 1 107 ? -12.936 42.015 11.827 1.00 6.96 107 ARG A O 1
ATOM 780 N N . PRO A 1 108 ? -12.181 39.970 12.407 1.00 6.82 108 PRO A N 1
ATOM 781 C CA . PRO A 1 108 ? -10.864 40.519 12.724 1.00 6.70 108 PRO A CA 1
ATOM 782 C C . PRO A 1 108 ? -10.184 41.134 11.505 1.00 6.06 108 PRO A C 1
ATOM 783 O O . PRO A 1 108 ? -10.090 40.492 10.452 1.00 6.81 108 PRO A O 1
ATOM 787 N N . VAL A 1 109 ? -9.716 42.370 11.665 1.00 5.76 109 VAL A N 1
ATOM 788 C CA . VAL A 1 109 ? -8.998 43.095 10.627 1.00 5.51 109 VAL A CA 1
ATOM 789 C C . VAL A 1 109 ? -7.643 43.530 11.181 1.00 5.21 109 VAL A C 1
ATOM 790 O O . VAL A 1 109 ? -7.580 44.176 12.234 1.00 6.20 109 VAL A O 1
ATOM 794 N N . TYR A 1 110 ? -6.574 43.170 10.467 1.00 4.94 110 TYR A N 1
ATOM 795 C CA . TYR A 1 110 ? -5.206 43.533 10.836 1.00 4.90 110 TYR A CA 1
ATOM 796 C C . TYR A 1 110 ? -4.744 44.585 9.836 1.00 5.09 110 TYR A C 1
ATOM 797 O O . TYR A 1 110 ? -4.577 44.287 8.642 1.00 5.68 110 TYR A O 1
ATOM 806 N N . LEU A 1 111 ? -4.587 45.817 10.323 1.00 4.92 111 LEU A N 1
ATOM 807 C CA . LEU A 1 111 ? -4.374 46.981 9.472 1.00 4.80 111 LEU A CA 1
ATOM 808 C C . LEU A 1 111 ? -2.912 47.420 9.539 1.00 4.48 111 LEU A C 1
ATOM 809 O O . LEU A 1 111 ? -2.459 47.929 10.577 1.00 4.58 111 LEU A O 1
ATOM 814 N N . ARG A 1 112 ? -2.176 47.210 8.441 1.00 4.16 112 ARG A N 1
ATOM 815 C CA . ARG A 1 112 ? -0.759 47.582 8.374 1.00 4.27 112 ARG A CA 1
ATOM 816 C C . ARG A 1 112 ? -0.679 49.006 7.834 1.00 4.21 112 ARG A C 1
ATOM 817 O O . ARG A 1 112 ? -0.546 49.236 6.624 1.00 4.61 112 ARG A O 1
ATOM 825 N N . TRP A 1 113 ? -0.805 49.969 8.740 1.00 4.24 113 TRP A N 1
ATOM 826 C CA . TRP A 1 113 ? -0.847 51.379 8.381 1.00 4.33 113 TRP A CA 1
ATOM 827 C C . TRP A 1 113 ? 0.536 51.860 7.935 1.00 4.21 113 TRP A C 1
ATOM 828 O O . TRP A 1 113 ? 1.508 51.717 8.681 1.00 4.90 113 TRP A O 1
ATOM 839 N N . ALA A 1 114 ? 0.620 52.446 6.734 1.00 4.33 114 ALA A N 1
ATOM 840 C CA . ALA A 1 114 ? 1.892 52.984 6.225 1.00 4.55 114 ALA A CA 1
ATOM 841 C C . ALA A 1 114 ? 2.981 51.909 6.248 1.00 4.54 114 ALA A C 1
ATOM 842 O O . ALA A 1 114 ? 4.124 52.142 6.655 1.00 5.09 114 ALA A O 1
ATOM 844 N N . TYR A 1 115 ? 2.608 50.722 5.780 1.00 4.82 115 TYR A N 1
ATOM 845 C CA . TYR A 1 115 ? 3.439 49.533 5.915 1.00 4.79 115 TYR A CA 1
ATOM 846 C C . TYR A 1 115 ? 4.835 49.737 5.307 1.00 4.68 115 TYR A C 1
ATOM 847 O O . TYR A 1 115 ? 5.017 50.452 4.309 1.00 5.09 115 TYR A O 1
ATOM 864 N N . GL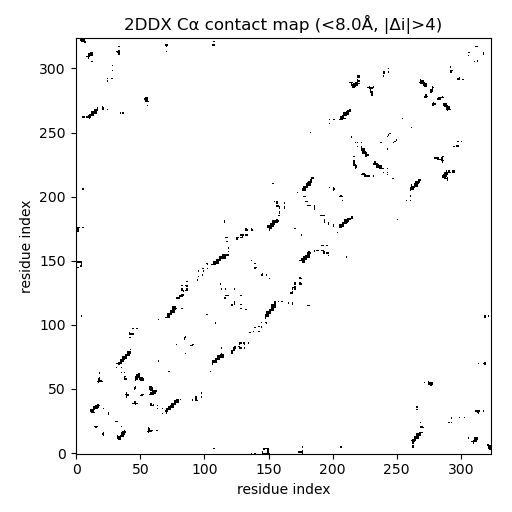U A 1 116 ? 5.807 49.060 5.918 1.00 4.72 116 GLU A N 1
ATOM 865 C CA . GLU A 1 116 ? 7.234 49.314 5.687 1.00 5.02 116 GLU A CA 1
ATOM 866 C C . GLU A 1 116 ? 7.549 50.771 6.048 1.00 4.72 116 GLU A C 1
ATOM 867 O O . GLU A 1 116 ? 7.978 51.595 5.228 1.00 5.21 116 GLU A O 1
ATOM 873 N N . VAL A 1 117 ? 7.337 51.056 7.335 1.00 4.81 117 VAL A N 1
ATOM 874 C CA . VAL A 1 117 ? 7.378 52.428 7.832 1.00 4.89 117 VAL A CA 1
ATOM 875 C C . VAL A 1 117 ? 8.738 53.080 7.596 1.00 5.16 117 VAL A C 1
ATOM 876 O O . VAL A 1 117 ? 8.822 54.292 7.368 1.00 5.92 117 VAL A O 1
ATOM 880 N N . ASP A 1 118 ? 9.789 52.258 7.652 1.00 5.04 118 ASP A N 1
ATOM 881 C CA . ASP A 1 118 ? 11.173 52.712 7.537 1.00 5.42 118 ASP A CA 1
ATOM 882 C C . ASP A 1 118 ? 11.811 52.360 6.190 1.00 5.60 118 ASP A C 1
ATOM 883 O O . ASP A 1 118 ? 13.040 52.397 6.064 1.00 6.43 118 ASP A O 1
ATOM 888 N N . GLY A 1 119 ? 10.997 52.018 5.194 1.00 5.42 119 GLY A N 1
ATOM 889 C CA . GLY A 1 119 ? 11.512 51.833 3.837 1.00 5.61 119 GLY A CA 1
ATOM 890 C C . GLY A 1 119 ? 11.688 53.212 3.219 1.00 5.67 119 GLY A C 1
ATOM 891 O O . GLY A 1 119 ? 10.696 53.909 3.019 1.00 5.84 119 GLY A O 1
ATOM 892 N N . PRO A 1 120 ? 12.937 53.652 2.946 1.00 5.72 120 PRO A N 1
ATOM 893 C CA . PRO A 1 120 ? 13.093 55.037 2.476 1.00 5.53 120 PRO A CA 1
ATOM 894 C C . PRO A 1 120 ? 12.291 55.371 1.213 1.00 5.25 120 PRO A C 1
ATOM 895 O O . PRO A 1 120 ? 11.864 56.515 1.025 1.00 5.53 120 PRO A O 1
ATOM 899 N N . TRP A 1 121 ? 12.103 54.376 0.352 1.00 5.37 121 TRP A N 1
ATOM 900 C CA . TRP A 1 121 ? 11.364 54.551 -0.898 1.00 5.27 121 TRP A CA 1
ATOM 901 C C . TRP A 1 121 ? 9.918 55.010 -0.670 1.00 5.21 121 TRP A C 1
ATOM 902 O O . TRP A 1 121 ? 9.310 55.577 -1.584 1.00 5.71 121 TRP A O 1
ATOM 913 N N . ASN A 1 122 ? 9.375 54.784 0.530 1.00 4.85 122 ASN A N 1
ATOM 914 C CA . ASN A 1 122 ? 8.020 55.239 0.842 1.00 4.84 122 ASN A CA 1
ATOM 915 C C . ASN A 1 122 ? 7.906 56.739 1.099 1.00 5.12 122 ASN A C 1
ATOM 916 O O . ASN A 1 122 ? 6.796 57.273 1.163 1.00 5.49 122 ASN A O 1
ATOM 921 N N . GLY A 1 123 ? 9.042 57.424 1.222 1.00 5.25 123 GLY A N 1
ATOM 922 C CA . GLY A 1 123 ? 9.041 58.870 1.354 1.00 5.44 123 GLY A CA 1
ATOM 923 C C . GLY A 1 123 ? 8.463 59.358 2.668 1.00 5.84 123 GLY A C 1
ATOM 924 O O . GLY A 1 123 ? 8.002 60.495 2.758 1.00 7.88 123 GLY A O 1
ATOM 925 N N . HIS A 1 124 ? 8.495 58.517 3.696 1.00 5.22 124 HIS A N 1
ATOM 926 C CA . HIS A 1 124 ? 7.919 58.888 4.977 1.00 5.25 124 HIS A CA 1
ATOM 927 C C . HIS A 1 124 ? 8.833 59.845 5.741 1.00 5.60 124 HIS A C 1
ATOM 928 O O . HIS A 1 124 ? 10.058 59.775 5.626 1.00 7.15 124 HIS A O 1
ATOM 935 N N . SER A 1 125 ? 8.232 60.704 6.558 1.00 5.88 125 SER A N 1
ATOM 936 C CA . SER A 1 125 ? 8.966 61.394 7.611 1.00 5.96 125 SER A CA 1
ATOM 937 C C . SER A 1 125 ? 8.677 60.676 8.930 1.00 5.83 125 SER A C 1
ATOM 938 O O . SER A 1 125 ? 7.567 60.159 9.122 1.00 6.13 125 SER A O 1
ATOM 941 N N . PRO A 1 126 ? 9.665 60.629 9.842 1.00 6.52 126 PRO A N 1
ATOM 942 C CA . PRO A 1 126 ? 9.362 60.091 11.169 1.00 6.72 126 PRO A CA 1
ATOM 943 C C . PRO A 1 126 ? 8.159 60.766 11.838 1.00 6.70 126 PRO A C 1
ATOM 944 O O . PRO A 1 126 ? 7.297 60.079 12.396 1.00 6.90 126 PRO A O 1
ATOM 948 N N . SER A 1 127 ? 8.084 62.092 11.759 1.00 6.91 127 SER A N 1
ATOM 949 C CA . SER A 1 127 ? 6.970 62.812 12.377 1.00 7.33 127 SER A CA 1
ATOM 950 C C . SER A 1 127 ? 5.625 62.407 11.772 1.00 6.86 127 SER A C 1
ATOM 951 O O . SER A 1 127 ? 4.642 62.222 12.494 1.00 7.23 127 SER A O 1
ATOM 956 N N . GLY A 1 128 ? 5.576 62.271 10.449 1.00 6.43 128 GLY A N 1
ATOM 957 C CA . GLY A 1 128 ? 4.335 61.892 9.786 1.00 6.34 128 GLY A CA 1
ATOM 958 C C . GLY A 1 128 ? 3.875 60.496 10.177 1.00 5.97 128 GLY A C 1
ATOM 959 O O . GLY A 1 128 ? 2.677 60.247 10.353 1.00 6.04 128 GLY A O 1
ATOM 960 N N . ILE A 1 129 ? 4.827 59.580 10.322 1.00 5.94 129 ILE A N 1
ATOM 961 C CA . ILE A 1 129 ? 4.518 58.224 10.761 1.00 5.75 129 ILE A CA 1
ATOM 962 C C . ILE A 1 129 ? 4.024 58.210 12.209 1.00 5.91 129 ILE A C 1
ATOM 963 O O . ILE A 1 129 ? 2.984 57.616 12.506 1.00 6.20 129 ILE A O 1
ATOM 968 N N . VAL A 1 130 ? 4.750 58.863 13.106 1.00 6.09 130 VAL A N 1
ATOM 969 C CA . VAL A 1 130 ? 4.361 58.850 14.509 1.00 6.53 130 VAL A CA 1
ATOM 970 C C . VAL A 1 130 ? 2.988 59.507 14.701 1.00 6.52 130 VAL A C 1
ATOM 971 O O . VAL A 1 130 ? 2.115 58.967 15.397 1.00 7.02 130 VAL A O 1
ATOM 975 N N . THR A 1 131 ? 2.795 60.660 14.067 1.00 6.40 131 THR A N 1
ATOM 976 C CA . THR A 1 131 ? 1.546 61.396 14.192 1.00 6.31 131 THR A CA 1
ATOM 977 C C . THR A 1 131 ? 0.378 60.607 13.612 1.00 5.89 131 THR A C 1
ATOM 978 O O . THR A 1 131 ? -0.689 60.519 14.231 1.00 6.14 131 THR A O 1
ATOM 982 N N . SER A 1 132 ? 0.560 60.039 12.424 1.00 5.58 132 SER A N 1
ATOM 983 C CA . SER A 1 132 ? -0.551 59.349 11.790 1.00 5.59 132 SER A CA 1
ATOM 984 C C . SER A 1 132 ? -0.911 58.037 12.501 1.00 5.74 132 SER A C 1
ATOM 985 O O . SER A 1 132 ? -2.093 57.686 12.539 1.00 5.78 132 SER A O 1
ATOM 988 N N . PHE A 1 133 ? 0.060 57.333 13.092 1.00 5.89 133 PHE A N 1
ATOM 989 C CA . PHE A 1 133 ? -0.280 56.157 13.914 1.00 5.95 133 PHE A CA 1
ATOM 990 C C . PHE A 1 133 ? -1.132 56.554 15.110 1.00 6.14 133 PHE A C 1
ATOM 991 O O . PHE A 1 133 ? -2.123 55.888 15.418 1.00 6.38 133 PHE A O 1
ATOM 999 N N . GLN A 1 134 ? -0.737 57.625 15.796 1.00 6.20 134 GLN A N 1
ATOM 1000 C CA . GLN A 1 134 ? -1.520 58.126 16.929 1.00 6.61 134 GLN A CA 1
ATOM 1001 C C . GLN A 1 134 ? -2.937 58.474 16.466 1.00 5.82 134 GLN A C 1
ATOM 1002 O O . GLN A 1 134 ? -3.928 58.095 17.105 1.00 6.24 134 GLN A O 1
ATOM 1008 N N . TYR A 1 135 ? -3.024 59.200 15.353 1.00 5.34 135 TYR A N 1
ATOM 1009 C CA . TYR A 1 135 ? -4.309 59.616 14.820 1.00 5.51 135 TYR A CA 1
ATOM 1010 C C . TYR A 1 135 ? -5.214 58.418 14.517 1.00 5.55 135 TYR A C 1
ATOM 1011 O O . TYR A 1 135 ? -6.385 58.394 14.921 1.00 5.95 135 TYR A O 1
ATOM 1020 N N . VAL A 1 136 ? -4.682 57.438 13.791 1.00 5.40 136 VAL A N 1
ATOM 1021 C CA . VAL A 1 136 ? -5.488 56.293 13.379 1.00 5.59 136 VAL A CA 1
ATOM 1022 C C . VAL A 1 136 ? -5.914 55.454 14.592 1.00 5.63 136 VAL A C 1
ATOM 1023 O O . VAL A 1 136 ? -7.077 55.044 14.690 1.00 5.93 136 VAL A O 1
ATOM 1027 N N . HIS A 1 137 ? -4.995 55.207 15.524 1.00 5.79 137 HIS A N 1
ATOM 1028 C CA . HIS A 1 137 ? -5.353 54.495 16.750 1.00 6.05 137 HIS A CA 1
ATOM 1029 C C . HIS A 1 137 ? -6.534 55.178 17.442 1.00 6.32 137 HIS A C 1
ATOM 1030 O O . HIS A 1 137 ? -7.534 54.540 17.788 1.00 6.91 137 HIS A O 1
ATOM 1037 N N . ASP A 1 138 ? -6.409 56.484 17.644 1.00 6.67 138 ASP A N 1
ATOM 1038 C CA . ASP A 1 138 ? -7.428 57.219 18.370 1.00 6.93 138 ASP A CA 1
ATOM 1039 C C . ASP A 1 138 ? -8.728 57.313 17.570 1.00 6.92 138 ASP A C 1
ATOM 1040 O O . ASP A 1 138 ? -9.818 57.303 18.154 1.00 7.52 138 ASP A O 1
ATOM 1045 N N . ARG A 1 139 ? -8.627 57.376 16.242 1.00 6.64 139 ARG A N 1
ATOM 1046 C CA . ARG A 1 139 ? -9.824 57.463 15.407 1.00 6.52 139 ARG A CA 1
ATOM 1047 C C . ARG A 1 139 ? -10.602 56.145 15.400 1.00 6.40 139 ARG A C 1
ATOM 1048 O O . ARG A 1 139 ? -11.837 56.150 15.362 1.00 6.90 139 ARG A O 1
ATOM 1056 N N . ILE A 1 140 ? -9.892 55.022 15.463 1.00 6.41 140 ILE A N 1
ATOM 1057 C CA . ILE A 1 140 ? -10.550 53.723 15.581 1.00 6.51 140 ILE A CA 1
ATOM 1058 C C . ILE A 1 140 ? -11.448 53.701 16.828 1.00 6.86 140 ILE A C 1
ATOM 1059 O O . ILE A 1 140 ? -12.596 53.246 16.776 1.00 7.30 140 ILE A O 1
ATOM 1064 N N . ILE A 1 141 ? -10.936 54.217 17.942 1.00 7.26 141 ILE A N 1
ATOM 1065 C CA . ILE A 1 141 ? -11.729 54.313 19.168 1.00 7.68 141 ILE A CA 1
ATOM 1066 C C . ILE A 1 141 ? -12.895 55.289 18.992 1.00 7.79 141 ILE A C 1
ATOM 1067 O O . ILE A 1 141 ? -14.030 54.982 19.371 1.00 8.17 141 ILE A O 1
ATOM 1072 N N . ALA A 1 142 ? -12.630 56.455 18.408 1.00 7.65 142 ALA A N 1
ATOM 1073 C CA . ALA A 1 142 ? -13.677 57.463 18.231 1.00 7.77 142 ALA A CA 1
ATOM 1074 C C . ALA A 1 142 ? -14.836 56.939 17.380 1.00 7.71 142 ALA A C 1
ATOM 1075 O O . ALA A 1 142 ? -15.993 57.297 17.621 1.00 8.55 142 ALA A O 1
ATOM 1077 N N . LEU A 1 143 ? -14.525 56.093 16.398 1.00 7.40 143 LEU A N 1
ATOM 1078 C CA . LEU A 1 143 ? -15.538 55.512 15.516 1.00 7.63 143 LEU A CA 1
ATOM 1079 C C . LEU A 1 143 ? -16.175 54.241 16.087 1.00 7.76 143 LEU A C 1
ATOM 1080 O O . LEU A 1 143 ? -17.133 53.718 15.509 1.00 8.66 143 LEU A O 1
ATOM 1085 N N . GLY A 1 144 ? -15.645 53.745 17.206 1.00 7.69 144 GLY A N 1
ATOM 1086 C CA . GLY A 1 144 ? -16.212 52.592 17.903 1.00 7.65 144 GLY A CA 1
ATOM 1087 C C . GLY A 1 144 ? -15.795 51.235 17.361 1.00 7.41 144 GLY A C 1
ATOM 1088 O O . GLY A 1 144 ? -16.496 50.245 17.581 1.00 8.10 144 GLY A O 1
ATOM 1089 N N . HIS A 1 145 ? -14.653 51.174 16.675 1.00 7.12 145 HIS A N 1
ATOM 1090 C CA . HIS A 1 145 ? -14.224 49.948 15.992 1.00 7.16 145 HIS A CA 1
ATOM 1091 C C . HIS A 1 145 ? -13.055 49.227 16.663 1.00 7.05 145 HIS A C 1
ATOM 1092 O O . HIS A 1 145 ? -12.423 48.356 16.052 1.00 7.03 145 HIS A O 1
ATOM 1099 N N . GLN A 1 146 ? -12.790 49.555 17.924 1.00 7.09 146 GLN A N 1
ATOM 1100 C CA . GLN A 1 146 ? -11.629 49.002 18.623 1.00 7.55 146 GLN A CA 1
ATOM 1101 C C . GLN A 1 146 ? -11.675 47.484 18.828 1.00 7.61 146 GLN A C 1
ATOM 1102 O O . GLN A 1 146 ? -10.627 46.865 19.001 1.00 8.08 146 GLN A O 1
ATOM 1108 N N . ALA A 1 147 ? -12.864 46.881 18.805 1.00 7.50 147 ALA A N 1
ATOM 1109 C CA . ALA A 1 147 ? -12.981 45.428 18.930 1.00 7.56 147 ALA A CA 1
ATOM 1110 C C . ALA A 1 147 ? -12.687 44.693 17.622 1.00 7.31 147 ALA A C 1
ATOM 1111 O O . ALA A 1 147 ? -12.542 43.470 17.628 1.00 8.33 147 ALA A O 1
ATOM 1113 N N . LYS A 1 148 ? -12.598 45.434 16.514 1.00 6.95 148 LYS A N 1
ATOM 1114 C CA . LYS A 1 148 ? -12.544 44.852 15.173 1.00 7.03 148 LYS A CA 1
ATOM 1115 C C . LYS A 1 148 ? -11.240 45.081 14.412 1.00 6.40 148 LYS A C 1
ATOM 1116 O O . LYS A 1 148 ? -10.909 44.295 13.523 1.00 6.96 148 LYS A O 1
ATOM 1122 N N . ILE A 1 149 ? -10.532 46.170 14.713 1.00 5.85 149 ILE A N 1
ATOM 1123 C CA . ILE A 1 149 ? -9.363 46.567 13.930 1.00 5.88 149 ILE A CA 1
ATOM 1124 C C . ILE A 1 149 ? -8.136 46.604 14.835 1.00 5.59 149 ILE A C 1
ATOM 1125 O O . ILE A 1 149 ? -8.147 47.262 15.880 1.00 6.34 149 ILE A O 1
ATOM 1130 N N . SER A 1 150 ? -7.095 45.882 14.413 1.00 5.41 150 SER A N 1
ATOM 1131 C CA . SER A 1 150 ? -5.836 45.753 15.131 1.00 5.37 150 SER A CA 1
ATOM 1132 C C . SER A 1 150 ? -4.763 46.473 14.318 1.00 5.24 150 SER A C 1
ATOM 1133 O O . SER A 1 150 ? -4.643 46.232 13.104 1.00 6.04 150 SER A O 1
ATOM 1136 N N . LEU A 1 151 ? -3.988 47.344 14.965 1.00 5.19 151 LEU A N 1
ATOM 1137 C CA . LEU A 1 151 ? -3.080 48.234 14.250 1.00 5.26 151 LEU A CA 1
ATOM 1138 C C . LEU A 1 151 ? -1.650 47.684 14.251 1.00 5.06 151 LEU A C 1
ATOM 1139 O O . LEU A 1 151 ? -1.039 47.497 15.316 1.00 5.99 151 LEU A O 1
ATOM 1144 N N . VAL A 1 152 ? -1.134 47.424 13.046 1.00 4.89 152 VAL A N 1
ATOM 1145 C CA . VAL A 1 152 ? 0.183 46.831 12.858 1.00 4.53 152 VAL A CA 1
ATOM 1146 C C . VAL A 1 152 ? 1.165 47.902 12.370 1.00 4.39 152 VAL A C 1
ATOM 1147 O O . VAL A 1 152 ? 0.883 48.607 11.393 1.00 4.75 152 VAL A O 1
ATOM 1151 N N . TRP A 1 153 ? 2.306 48.002 13.057 1.00 4.39 153 TRP A N 1
ATOM 1152 C CA . TRP A 1 153 ? 3.425 48.870 12.683 1.00 4.22 153 TRP A CA 1
ATOM 1153 C C . TRP A 1 153 ? 4.480 47.968 12.054 1.00 4.02 153 TRP A C 1
ATOM 1154 O O . TRP A 1 153 ? 5.213 47.272 12.771 1.00 4.26 153 TRP A O 1
ATOM 1165 N N . GLN A 1 154 ? 4.509 47.935 10.715 1.00 4.17 154 GLN A N 1
ATOM 1166 C CA . GLN A 1 154 ? 5.341 46.990 9.983 1.00 4.05 154 GLN A CA 1
ATOM 1167 C C . GLN A 1 154 ? 6.581 47.691 9.446 1.00 4.12 154 GLN A C 1
ATOM 1168 O O . GLN A 1 154 ? 6.465 48.646 8.669 1.00 4.78 154 GLN A O 1
ATOM 1174 N N . VAL A 1 155 ? 7.753 47.197 9.843 1.00 4.17 155 VAL A N 1
ATOM 1175 C CA . VAL A 1 155 ? 9.018 47.669 9.302 1.00 4.28 155 VAL A CA 1
ATOM 1176 C C . VAL A 1 155 ? 9.389 46.860 8.055 1.00 4.38 155 VAL A C 1
ATOM 1177 O O . VAL A 1 155 ? 8.812 45.798 7.782 1.00 4.99 155 VAL A O 1
ATOM 1181 N N . ALA A 1 156 ? 10.361 47.373 7.305 1.00 4.55 156 ALA A N 1
ATOM 1182 C CA . ALA A 1 156 ? 10.779 46.731 6.054 1.00 4.92 156 ALA A CA 1
ATOM 1183 C C . ALA A 1 156 ? 11.816 45.629 6.257 1.00 5.10 156 ALA A C 1
ATOM 1184 O O . ALA A 1 156 ? 11.988 44.776 5.378 1.00 5.99 156 ALA A O 1
ATOM 1186 N N . SER A 1 157 ? 12.529 45.675 7.387 1.00 4.83 157 SER A N 1
ATOM 1187 C CA . SER A 1 157 ? 13.600 44.724 7.708 1.00 4.90 157 SER A CA 1
ATOM 1188 C C . SER A 1 157 ? 14.365 44.275 6.464 1.00 5.04 157 SER A C 1
ATOM 1189 O O . SER A 1 157 ? 14.404 43.089 6.122 1.00 5.50 157 SER A O 1
ATOM 1192 N N . TYR A 1 158 ? 15.002 45.262 5.839 1.00 5.18 158 TYR A N 1
ATOM 1193 C CA . TYR A 1 158 ? 15.610 45.157 4.517 1.00 5.25 158 TYR A CA 1
ATOM 1194 C C . TYR A 1 158 ? 17.116 45.417 4.667 1.00 5.18 158 TYR A C 1
ATOM 1195 O O . TYR A 1 158 ? 17.522 46.478 5.145 1.00 5.52 158 TYR A O 1
ATOM 1204 N N . CYS A 1 159 ? 17.941 44.439 4.281 1.00 5.26 159 CYS A N 1
ATOM 1205 C CA . CYS A 1 159 ? 19.379 44.485 4.571 1.00 5.92 159 CYS A CA 1
ATOM 1206 C C . CYS A 1 159 ? 20.084 45.765 4.097 1.00 6.01 159 CYS A C 1
ATOM 1207 O O . CYS A 1 159 ? 20.934 46.286 4.813 1.00 6.67 159 CYS A O 1
ATOM 1210 N N . PRO A 1 160 ? 19.782 46.258 2.881 1.00 5.94 160 PRO A N 1
ATOM 1211 C CA . PRO A 1 160 ? 20.453 47.496 2.455 1.00 5.97 160 PRO A CA 1
ATOM 1212 C C . PRO A 1 160 ? 20.199 48.751 3.303 1.00 5.81 160 PRO A C 1
ATOM 1213 O O . PRO A 1 160 ? 20.978 49.702 3.209 1.00 6.41 160 PRO A O 1
ATOM 1217 N N . THR A 1 161 ? 19.148 48.773 4.120 1.00 5.76 161 THR A N 1
ATOM 1218 C CA . THR A 1 161 ? 18.935 49.902 5.022 1.00 5.94 161 THR A CA 1
ATOM 1219 C C . THR A 1 161 ? 19.691 49.626 6.322 1.00 6.30 161 THR A C 1
ATOM 1220 O O . THR A 1 161 ? 19.463 48.598 6.943 1.00 6.95 161 THR A O 1
ATOM 1224 N N . PRO A 1 162 ? 20.601 50.522 6.732 1.00 7.12 162 PRO A N 1
ATOM 1225 C CA . PRO A 1 162 ? 21.360 50.243 7.951 1.00 7.61 162 PRO A CA 1
ATOM 1226 C C . PRO A 1 162 ? 20.498 49.963 9.176 1.00 7.63 162 PRO A C 1
ATOM 1227 O O . PRO A 1 162 ? 19.411 50.530 9.334 1.00 7.91 162 PRO A O 1
ATOM 1231 N N . GLY A 1 163 ? 21.005 49.090 10.038 1.00 7.73 163 GLY A N 1
ATOM 1232 C CA . GLY A 1 163 ? 20.360 48.794 11.304 1.00 7.93 163 GLY A CA 1
ATOM 1233 C C . GLY A 1 163 ? 20.506 49.915 12.318 1.00 7.68 163 GLY A C 1
ATOM 1234 O O . GLY A 1 163 ? 21.240 50.884 12.105 1.00 8.41 163 GLY A O 1
ATOM 1235 N N . GLY A 1 164 ? 19.782 49.777 13.424 1.00 7.87 164 GLY A N 1
ATOM 1236 C CA . GLY A 1 164 ? 19.906 50.675 14.564 1.00 8.27 164 GLY A CA 1
ATOM 1237 C C . GLY A 1 164 ? 19.095 51.954 14.483 1.00 8.55 164 GLY A C 1
ATOM 1238 O O . GLY A 1 164 ? 19.288 52.852 15.305 1.00 9.77 164 GLY A O 1
ATOM 1239 N N . GLN A 1 165 ? 18.179 52.029 13.515 1.00 8.31 165 GLN A N 1
ATOM 1240 C CA . GLN A 1 165 ? 17.462 53.265 13.195 1.00 8.69 165 GLN A CA 1
ATOM 1241 C C . GLN A 1 165 ? 15.951 53.170 13.437 1.00 7.84 165 GLN A C 1
ATOM 1242 O O . GLN A 1 165 ? 15.203 53.986 12.905 1.00 8.34 165 GLN A O 1
ATOM 1248 N N . LEU A 1 166 ? 15.494 52.198 14.228 1.00 7.17 166 LEU A N 1
ATOM 1249 C CA . LEU A 1 166 ? 14.050 51.960 14.370 1.00 7.19 166 LEU A CA 1
ATOM 1250 C C . LEU A 1 166 ? 13.338 52.953 15.287 1.00 7.16 166 LEU A C 1
ATOM 1251 O O . LEU A 1 166 ? 12.163 53.251 15.075 1.00 7.18 166 LEU A O 1
ATOM 1256 N N . ASP A 1 167 ? 14.034 53.458 16.301 1.00 7.36 167 ASP A N 1
ATOM 1257 C CA . ASP A 1 167 ? 13.376 54.233 17.352 1.00 7.72 167 ASP A CA 1
ATOM 1258 C C . ASP A 1 167 ? 12.643 55.463 16.822 1.00 7.59 167 ASP A C 1
ATOM 1259 O O . ASP A 1 167 ? 11.549 55.782 17.281 1.00 7.79 167 ASP A O 1
ATOM 1264 N N . GLN A 1 168 ? 13.235 56.145 15.847 1.00 7.36 168 GLN A N 1
ATOM 1265 C CA . GLN A 1 168 ? 12.641 57.370 15.304 1.00 7.28 168 GLN A CA 1
ATOM 1266 C C . GLN A 1 168 ? 11.258 57.147 14.680 1.00 6.86 168 GLN A C 1
ATOM 1267 O O . GLN A 1 168 ? 10.468 58.084 14.566 1.00 7.28 168 GLN A O 1
ATOM 1273 N N . TRP A 1 169 ? 10.981 55.916 14.259 1.00 6.32 169 TRP A N 1
ATOM 1274 C CA . TRP A 1 169 ? 9.729 55.588 13.580 1.00 6.12 169 TRP A CA 1
ATOM 1275 C C . TRP A 1 169 ? 8.632 55.116 14.532 1.00 5.97 169 TRP A C 1
ATOM 1276 O O . TRP A 1 169 ? 7.492 54.927 14.109 1.00 6.13 169 TRP A O 1
ATOM 1287 N N . TRP A 1 170 ? 8.974 54.904 15.803 1.00 6.14 170 TRP A N 1
ATOM 1288 C CA . TRP A 1 170 ? 8.077 54.261 16.757 1.00 6.27 170 TRP A CA 1
ATOM 1289 C C . TRP A 1 170 ? 7.108 55.271 17.363 1.00 6.54 170 TRP A C 1
ATOM 1290 O O . TRP A 1 170 ? 7.539 56.268 17.936 1.00 7.10 170 TRP A O 1
ATOM 1301 N N . PRO A 1 171 ? 5.791 55.029 17.236 1.00 7.13 171 PRO A N 1
ATOM 1302 C CA . PRO A 1 171 ? 4.831 56.000 17.766 1.00 7.57 171 PRO A CA 1
ATOM 1303 C C . PRO A 1 171 ? 4.534 55.897 19.260 1.00 7.78 171 PRO A C 1
ATOM 1304 O O . PRO A 1 171 ? 3.853 56.774 19.797 1.00 8.67 171 PRO A O 1
ATOM 1308 N N . GLY A 1 172 ? 5.023 54.845 19.912 1.00 7.61 172 GLY A N 1
ATOM 1309 C CA . GLY A 1 172 ? 4.704 54.578 21.310 1.00 7.72 172 GLY A CA 1
ATOM 1310 C C . GLY A 1 172 ? 3.832 53.343 21.440 1.00 7.46 172 GLY A C 1
ATOM 1311 O O . GLY A 1 172 ? 2.946 53.096 20.611 1.00 7.50 172 GLY A O 1
ATOM 1312 N N . SER A 1 173 ? 4.074 52.575 22.497 1.00 7.70 173 SER A N 1
ATOM 1313 C CA . SER A 1 173 ? 3.349 51.331 22.732 1.00 8.20 173 SER A CA 1
ATOM 1314 C C . SER A 1 173 ? 1.836 51.521 22.901 1.00 8.16 173 SER A C 1
ATOM 1315 O O . SER A 1 173 ? 1.070 50.598 22.628 1.00 9.00 173 SER A O 1
ATOM 1318 N N . GLU A 1 174 ? 1.414 52.711 23.333 1.00 8.32 174 GLU A N 1
ATOM 1319 C CA . GLU A 1 174 ? -0.014 53.040 23.479 1.00 8.59 174 GLU A CA 1
ATOM 1320 C C . GLU A 1 174 ? -0.780 52.958 22.162 1.00 7.70 174 GLU A C 1
ATOM 1321 O O . GLU A 1 174 ? -2.002 52.806 22.169 1.00 8.89 174 GLU A O 1
ATOM 1327 N N . TYR A 1 175 ? -0.070 53.074 21.040 1.00 7.17 175 TYR A N 1
ATOM 1328 C CA . TYR A 1 175 ? -0.712 53.260 19.746 1.00 7.33 175 TYR A CA 1
ATOM 1329 C C . TYR A 1 175 ? -0.527 52.100 18.776 1.00 7.41 175 TYR A C 1
ATOM 1330 O O . TYR A 1 175 ? -1.012 52.174 17.650 1.00 9.16 175 TYR A O 1
ATOM 1339 N N . VAL A 1 176 ? 0.162 51.040 19.197 1.00 6.72 176 VAL A N 1
ATOM 1340 C CA . VAL A 1 176 ? 0.537 49.943 18.301 1.00 6.69 176 VAL A CA 1
ATOM 1341 C C . VAL A 1 176 ? 0.121 48.607 18.902 1.00 6.32 176 VAL A C 1
ATOM 1342 O O . VAL A 1 176 ? 0.393 48.355 20.073 1.00 7.02 176 VAL A O 1
ATOM 1346 N N . ASP A 1 177 ? -0.508 47.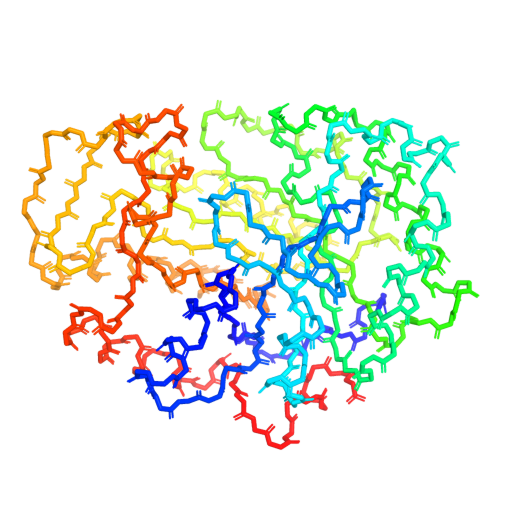742 18.106 1.00 5.59 177 ASP A N 1
ATOM 1347 C CA . ASP A 1 177 ? -0.892 46.410 18.585 1.00 5.57 177 ASP A CA 1
ATOM 1348 C C . ASP A 1 177 ? 0.102 45.321 18.206 1.00 5.50 177 ASP A C 1
ATOM 1349 O O . ASP A 1 177 ? 0.315 44.393 18.993 1.00 6.15 177 ASP A O 1
ATOM 1354 N N . TRP A 1 178 ? 0.690 45.428 17.009 1.00 5.23 178 TRP A N 1
ATOM 1355 C CA . TRP A 1 178 ? 1.704 44.482 16.563 1.00 5.07 178 TRP A CA 1
ATOM 1356 C C . TRP A 1 178 ? 2.879 45.222 15.961 1.00 4.99 178 TRP A C 1
ATOM 1357 O O . TRP A 1 178 ? 2.698 46.269 15.329 1.00 5.35 178 TRP A O 1
ATOM 1368 N N . VAL A 1 179 ? 4.065 44.631 16.086 1.00 4.74 179 VAL A N 1
ATOM 1369 C CA . VAL A 1 179 ? 5.179 44.965 15.209 1.00 4.60 179 VAL A CA 1
ATOM 1370 C C . VAL A 1 179 ? 5.144 43.964 14.052 1.00 4.55 179 VAL A C 1
ATOM 1371 O O . VAL A 1 179 ? 4.921 42.772 14.256 1.00 5.48 179 VAL A O 1
ATOM 1375 N N . GLY A 1 180 ? 5.339 44.464 12.834 1.00 4.37 180 GLY A N 1
ATOM 1376 C CA . GLY A 1 180 ? 5.424 43.617 11.663 1.00 4.46 180 GLY A CA 1
ATOM 1377 C C . GLY A 1 180 ? 6.781 43.720 10.998 1.00 4.28 180 GLY A C 1
ATOM 1378 O O . GLY A 1 180 ? 7.514 44.695 11.205 1.00 4.51 180 GLY A O 1
ATOM 1379 N N . LEU A 1 181 ? 7.106 42.729 10.171 1.00 4.41 181 LEU A N 1
ATOM 1380 C CA . LEU A 1 181 ? 8.335 42.768 9.390 1.00 4.45 181 LEU A CA 1
ATOM 1381 C C . LEU A 1 181 ? 8.124 42.113 8.029 1.00 4.22 181 LEU A C 1
ATOM 1382 O O . LEU A 1 181 ? 7.080 41.485 7.769 1.00 4.87 181 LEU A O 1
ATOM 1387 N N . SER A 1 182 ? 9.133 42.280 7.172 1.00 4.40 182 SER A N 1
ATOM 1388 C CA . SER A 1 182 ? 9.182 41.659 5.855 1.00 4.42 182 SER A CA 1
ATOM 1389 C C . SER A 1 182 ? 10.331 40.660 5.792 1.00 4.38 182 SER A C 1
ATOM 1390 O O . SER A 1 182 ? 11.488 41.012 6.067 1.00 4.95 182 SER A O 1
ATOM 1393 N N . TYR A 1 183 ? 9.994 39.423 5.430 1.00 4.37 183 TYR A N 1
ATOM 1394 C CA . TYR A 1 183 ? 10.923 38.297 5.391 1.00 4.36 183 TYR A CA 1
ATOM 1395 C C . TYR A 1 183 ? 11.038 37.828 3.937 1.00 4.26 183 TYR A C 1
ATOM 1396 O O . TYR A 1 183 ? 10.201 37.056 3.449 1.00 4.62 183 TYR A O 1
ATOM 1405 N N . PHE A 1 184 ? 12.072 38.317 3.250 1.00 4.40 184 PHE A N 1
ATOM 1406 C CA . PHE A 1 184 ? 12.275 38.048 1.830 1.00 4.60 184 PHE A CA 1
ATOM 1407 C C . PHE A 1 184 ? 13.642 37.390 1.614 1.00 4.74 184 PHE A C 1
ATOM 1408 O O . PHE A 1 184 ? 13.712 36.184 1.339 1.00 5.19 184 PHE A O 1
ATOM 1416 N N . ALA A 1 185 ? 14.718 38.166 1.773 1.00 4.92 185 ALA A N 1
ATOM 1417 C CA . ALA A 1 185 ? 16.081 37.657 1.610 1.00 5.19 185 ALA A CA 1
ATOM 1418 C C . ALA A 1 185 ? 16.935 37.994 2.841 1.00 5.34 185 ALA A C 1
ATOM 1419 O O . ALA A 1 185 ? 18.021 38.573 2.719 1.00 5.78 185 ALA A O 1
ATOM 1421 N N . PRO A 1 186 ? 16.466 37.596 4.039 1.00 5.52 186 PRO A N 1
ATOM 1422 C CA . PRO A 1 186 ? 17.178 37.994 5.258 1.00 5.96 186 PRO A CA 1
ATOM 1423 C C . PRO A 1 186 ? 18.583 37.401 5.355 1.00 6.41 186 PRO A C 1
ATOM 1424 O O . PRO A 1 186 ? 19.447 37.960 6.045 1.00 6.70 186 PRO A O 1
ATOM 1428 N N . GLN A 1 187 ? 18.802 36.285 4.664 1.00 6.68 187 GLN A N 1
ATOM 1429 C CA . GLN A 1 187 ? 20.110 35.647 4.618 1.00 7.05 187 GLN A CA 1
ATOM 1430 C C . GLN A 1 187 ? 21.197 36.566 4.052 1.00 7.09 187 GLN A C 1
ATOM 1431 O O . GLN A 1 187 ? 22.382 36.361 4.330 1.00 8.02 187 GLN A O 1
ATOM 1437 N N . ASP A 1 188 ? 20.806 37.579 3.274 1.00 6.88 188 ASP A N 1
ATOM 1438 C CA . ASP A 1 188 ? 21.778 38.491 2.675 1.00 7.00 188 ASP A CA 1
ATOM 1439 C C . ASP A 1 188 ? 22.589 39.254 3.720 1.00 7.08 188 ASP A C 1
ATOM 1440 O O . ASP A 1 188 ? 23.687 39.727 3.427 1.00 8.60 188 ASP A O 1
ATOM 1445 N N . CYS A 1 189 ? 22.051 39.395 4.929 1.00 6.80 189 CYS A N 1
ATOM 1446 C CA . CYS A 1 189 ? 22.805 39.994 6.024 1.00 6.82 189 CYS A CA 1
ATOM 1447 C C . CYS A 1 189 ? 22.671 39.160 7.297 1.00 6.52 189 CYS A C 1
ATOM 1448 O O . CYS A 1 189 ? 22.562 39.689 8.402 1.00 7.07 189 CYS A O 1
ATOM 1451 N N . ASN A 1 190 ? 22.713 37.841 7.118 1.00 6.98 190 ASN A N 1
ATOM 1452 C CA . ASN A 1 190 ? 22.741 36.885 8.223 1.00 7.38 190 ASN A CA 1
ATOM 1453 C C . ASN A 1 190 ? 21.580 37.073 9.203 1.00 6.83 190 ASN A C 1
ATOM 1454 O O . ASN A 1 190 ? 21.741 36.918 10.419 1.00 7.60 190 ASN A O 1
ATOM 1463 N N . TRP A 1 191 ? 20.407 37.388 8.653 1.00 6.15 191 TRP A N 1
ATOM 1464 C CA . TRP A 1 191 ? 19.180 37.591 9.426 1.00 6.22 191 TRP A CA 1
ATOM 1465 C C . TRP A 1 191 ? 19.246 38.804 10.364 1.00 6.12 191 TRP A C 1
ATOM 1466 O O . TRP A 1 191 ? 18.374 38.971 11.215 1.00 6.36 191 TRP A O 1
ATOM 1477 N N . ASP A 1 192 ? 20.221 39.691 10.177 1.00 6.23 192 ASP A N 1
ATOM 1478 C CA . ASP A 1 192 ? 20.388 40.804 11.114 1.00 6.36 192 ASP A CA 1
ATOM 1479 C C . ASP A 1 192 ? 19.156 41.710 11.183 1.00 6.18 192 ASP A C 1
ATOM 1480 O O . ASP A 1 192 ? 18.765 42.132 12.277 1.00 6.38 192 ASP A O 1
ATOM 1485 N N . ARG A 1 193 ? 18.563 42.047 10.034 1.00 6.06 193 ARG A N 1
ATOM 1486 C CA . ARG A 1 193 ? 17.454 43.012 10.047 1.00 6.11 193 ARG A CA 1
ATOM 1487 C C . ARG A 1 193 ? 16.179 42.425 10.621 1.00 5.80 193 ARG A C 1
ATOM 1488 O O . ARG A 1 193 ? 15.459 43.107 11.358 1.00 6.27 193 ARG A O 1
ATOM 1496 N N . VAL A 1 194 ? 15.869 41.181 10.265 1.00 5.46 194 VAL A N 1
ATOM 1497 C CA . VAL A 1 194 ? 14.677 40.552 10.821 1.00 5.54 194 VAL A CA 1
ATOM 1498 C C . VAL A 1 194 ? 14.873 40.246 12.308 1.00 5.59 194 VAL A C 1
ATOM 1499 O O . VAL A 1 194 ? 13.930 40.370 13.096 1.00 6.03 194 VAL A O 1
ATOM 1503 N N . ASN A 1 195 ? 16.092 39.884 12.708 1.00 5.63 195 ASN A N 1
ATOM 1504 C CA . ASN A 1 195 ? 16.372 39.694 14.132 1.00 5.79 195 ASN A CA 1
ATOM 1505 C C . ASN A 1 195 ? 16.262 41.003 14.910 1.00 5.76 195 ASN A C 1
ATOM 1506 O O . ASN A 1 195 ? 15.723 41.027 16.023 1.00 5.94 195 ASN A O 1
ATOM 1511 N N . GLU A 1 196 ? 16.743 42.097 14.326 1.00 6.12 196 GLU A N 1
ATOM 1512 C CA . GLU A 1 196 ? 16.611 43.391 14.982 1.00 6.29 196 GLU A CA 1
ATOM 1513 C C . GLU A 1 196 ? 15.134 43.764 15.173 1.00 5.83 196 GLU A C 1
ATOM 1514 O O . GLU A 1 196 ? 14.748 44.276 16.236 1.00 6.08 196 GLU A O 1
ATOM 1520 N N . ALA A 1 197 ? 14.312 43.523 14.151 1.00 5.53 197 ALA A N 1
ATOM 1521 C CA . ALA A 1 197 ? 12.883 43.827 14.253 1.00 5.53 197 ALA A CA 1
ATOM 1522 C C . ALA A 1 197 ? 12.217 42.967 15.333 1.00 5.31 197 ALA A C 1
ATOM 1523 O O . ALA A 1 197 ? 11.412 43.465 16.132 1.00 5.65 197 ALA A O 1
ATOM 1525 N N . ALA A 1 198 ? 12.566 41.682 15.368 1.00 5.33 198 ALA A N 1
ATOM 1526 C CA . ALA A 1 198 ? 12.053 40.782 16.395 1.00 5.55 198 ALA A CA 1
ATOM 1527 C C . ALA A 1 198 ? 12.461 41.254 17.796 1.00 5.56 198 ALA A C 1
ATOM 1528 O O . ALA A 1 198 ? 11.632 41.306 18.717 1.00 5.91 198 ALA A O 1
ATOM 1530 N N . GLN A 1 199 ? 13.732 41.613 17.958 1.00 5.59 199 GLN A N 1
ATOM 1531 C CA . GLN A 1 199 ? 14.211 42.078 19.254 1.00 5.48 199 GLN A CA 1
ATOM 1532 C C . GLN A 1 199 ? 13.515 43.379 19.663 1.00 5.54 199 GLN A C 1
ATOM 1533 O O . GLN A 1 199 ? 13.248 43.598 20.854 1.00 5.83 199 GLN A O 1
ATOM 1539 N N . PHE A 1 200 ? 13.221 44.241 18.691 1.00 5.58 200 PHE A N 1
ATOM 1540 C CA . PHE A 1 200 ? 12.523 45.486 18.977 1.00 5.65 200 PHE A CA 1
ATOM 1541 C C . PHE A 1 200 ? 11.110 45.193 19.499 1.00 5.56 200 PHE A C 1
ATOM 1542 O O . PHE A 1 200 ? 10.702 45.708 20.550 1.00 5.72 200 PHE A O 1
ATOM 1550 N N . ALA A 1 201 ? 10.372 44.351 18.773 1.00 5.67 201 ALA A N 1
ATOM 1551 C CA . ALA A 1 201 ? 9.036 43.930 19.207 1.00 5.40 201 ALA A CA 1
ATOM 1552 C C . ALA A 1 201 ? 9.082 43.352 20.622 1.00 5.36 201 ALA A C 1
ATOM 1553 O O . ALA A 1 201 ? 8.272 43.707 21.490 1.00 5.84 201 ALA A O 1
ATOM 1555 N N . ARG A 1 202 ? 10.038 42.457 20.838 1.00 5.36 202 ARG A N 1
ATOM 1556 C CA . ARG A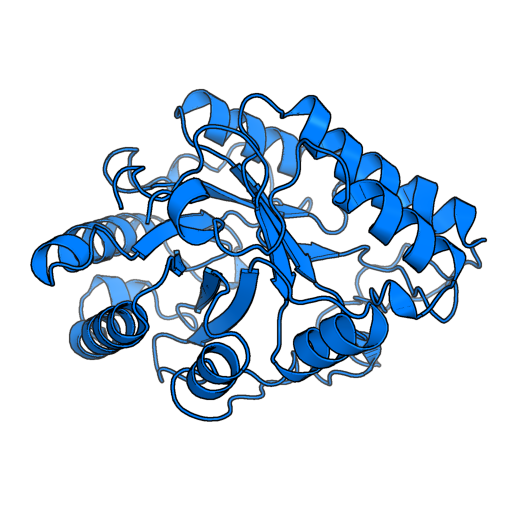 1 202 ? 10.231 41.823 22.133 1.00 5.63 202 ARG A CA 1
ATOM 1557 C C . ARG A 1 202 ? 10.433 42.868 23.236 1.00 5.81 202 ARG A C 1
ATOM 1558 O O . ARG A 1 202 ? 9.799 42.808 24.300 1.00 6.06 202 ARG A O 1
ATOM 1566 N N . SER A 1 203 ? 11.310 43.832 22.977 1.00 5.73 203 SER A N 1
ATOM 1567 C CA . SER A 1 203 ? 11.618 44.858 23.967 1.00 6.03 203 SER A CA 1
ATOM 1568 C C . SER A 1 203 ? 10.391 45.701 24.328 1.00 5.90 203 SER A C 1
ATOM 1569 O O . SER A 1 203 ? 10.261 46.149 25.474 1.00 6.63 203 SER A O 1
ATOM 1576 N N . LYS A 1 204 ? 9.511 45.929 23.349 1.00 5.97 204 LYS A N 1
ATOM 1577 C CA . LYS A 1 204 ? 8.308 46.737 23.553 1.00 6.40 204 LYS A CA 1
ATOM 1578 C C . LYS A 1 204 ? 7.138 45.930 24.114 1.00 6.75 204 LYS A C 1
ATOM 1579 O O . LYS A 1 204 ? 6.105 46.502 24.457 1.00 8.44 204 LYS A O 1
ATOM 1585 N N . GLY A 1 205 ? 7.274 44.611 24.189 1.00 6.29 205 GLY A N 1
ATOM 1586 C CA . GLY A 1 205 ? 6.166 43.777 24.631 1.00 6.38 205 GLY A CA 1
ATOM 1587 C C . GLY A 1 205 ? 5.041 43.657 23.617 1.00 6.08 205 GLY A C 1
ATOM 1588 O O . GLY A 1 205 ? 3.871 43.563 23.998 1.00 6.85 205 GLY A O 1
ATOM 1589 N N . LYS A 1 206 ? 5.389 43.652 22.329 1.00 5.98 206 LYS A N 1
ATOM 1590 C CA . LYS A 1 206 ? 4.401 43.503 21.268 1.00 5.87 206 LYS A CA 1
ATOM 1591 C C . LYS A 1 206 ? 4.581 42.172 20.551 1.00 5.54 206 LYS A C 1
ATOM 1592 O O . LYS A 1 206 ? 5.709 41.674 20.429 1.00 6.12 206 LYS A O 1
ATOM 1598 N N . PRO A 1 207 ? 3.471 41.605 20.043 1.00 5.31 207 PRO A N 1
ATOM 1599 C CA . PRO A 1 207 ? 3.570 40.429 19.202 1.00 5.24 207 PRO A CA 1
ATOM 1600 C C . PRO A 1 207 ? 4.158 40.820 17.858 1.00 5.20 207 PRO A C 1
ATOM 1601 O O . PRO A 1 207 ? 4.092 41.995 17.459 1.00 5.51 207 PRO A O 1
ATOM 1605 N N . LEU A 1 208 ? 4.730 39.828 17.183 1.00 5.01 208 LEU A N 1
ATOM 1606 C CA . LEU A 1 208 ? 5.362 40.000 15.885 1.00 4.90 208 LEU A CA 1
ATOM 1607 C C . LEU A 1 208 ? 4.530 39.296 14.808 1.00 4.69 208 LEU A C 1
ATOM 1608 O O . LEU A 1 208 ? 4.123 38.139 14.970 1.00 5.23 208 LEU A O 1
ATOM 1613 N N . PHE A 1 209 ? 4.315 40.020 13.701 1.00 4.55 209 PHE A N 1
ATOM 1614 C CA . PHE A 1 209 ? 3.606 39.525 12.524 1.00 4.55 209 PHE A CA 1
ATOM 1615 C C . PHE A 1 209 ? 4.615 39.570 11.364 1.00 4.63 209 PHE A C 1
ATOM 1616 O O . PHE A 1 209 ? 5.223 40.615 11.115 1.00 4.94 209 PHE A O 1
ATOM 1624 N N . LEU A 1 210 ? 4.817 38.450 10.668 1.00 4.51 210 LEU A N 1
ATOM 1625 C CA . LEU A 1 210 ? 5.650 38.456 9.460 1.00 4.56 210 LEU A CA 1
ATOM 1626 C C . LEU A 1 210 ? 4.721 38.815 8.293 1.00 4.45 210 LEU A C 1
ATOM 1627 O O . LEU A 1 210 ? 4.108 37.945 7.676 1.00 5.24 210 LEU A O 1
ATOM 1632 N N . ASN A 1 211 ? 4.572 40.117 8.038 1.00 4.29 211 ASN A N 1
ATOM 1633 C CA . ASN A 1 211 ? 3.503 40.607 7.174 1.00 4.35 211 ASN A CA 1
ATOM 1634 C C . ASN A 1 211 ? 3.742 40.412 5.683 1.00 4.30 211 ASN A C 1
ATOM 1635 O O . ASN A 1 211 ? 2.786 40.413 4.905 1.00 4.69 211 ASN A O 1
ATOM 1640 N N . GLU A 1 212 ? 5.005 40.309 5.287 1.00 4.40 212 GLU A N 1
ATOM 1641 C CA . GLU A 1 212 ? 5.346 40.005 3.903 1.00 4.61 212 GLU A CA 1
ATOM 1642 C C . GLU A 1 212 ? 6.383 38.909 3.970 1.00 4.90 212 GLU A C 1
ATOM 1643 O O . GLU A 1 212 ? 7.385 39.053 4.673 1.00 5.91 212 GLU A O 1
ATOM 1649 N N . SER A 1 213 ? 6.132 37.799 3.287 1.00 5.02 213 SER A N 1
ATOM 1650 C CA . SER A 1 213 ? 7.103 36.719 3.257 1.00 5.09 213 SER A CA 1
ATOM 1651 C C . SER A 1 213 ? 7.073 36.040 1.903 1.00 4.77 213 SER A C 1
ATOM 1652 O O . SER A 1 213 ? 5.999 35.775 1.359 1.00 5.30 213 SER A O 1
ATOM 1657 N N . THR A 1 214 ? 8.249 35.739 1.366 1.00 4.43 214 THR A N 1
ATOM 1658 C CA . THR A 1 214 ? 8.324 34.982 0.123 1.00 4.51 214 THR A CA 1
ATOM 1659 C C . THR A 1 214 ? 9.774 34.557 -0.075 1.00 4.68 214 THR A C 1
ATOM 1660 O O . THR A 1 214 ? 10.686 35.278 0.352 1.00 4.69 214 THR A O 1
ATOM 1664 N N . PRO A 1 215 ? 9.993 33.407 -0.740 1.00 4.75 215 PRO A N 1
ATOM 1665 C CA . PRO A 1 215 ? 11.341 32.953 -1.106 1.00 4.79 215 PRO A CA 1
ATOM 1666 C C . PRO A 1 215 ? 11.875 33.798 -2.259 1.00 4.98 215 PRO A C 1
ATOM 1667 O O . PRO A 1 215 ? 11.945 33.356 -3.411 1.00 5.29 215 PRO A O 1
ATOM 1671 N N . GLN A 1 216 ? 12.234 35.034 -1.935 1.00 4.84 216 GLN A N 1
ATOM 1672 C CA . GLN A 1 216 ? 12.566 36.005 -2.952 1.00 5.07 216 GLN A CA 1
ATOM 1673 C C . GLN A 1 216 ? 13.807 35.552 -3.718 1.00 4.82 216 GLN A C 1
ATOM 1674 O O . GLN A 1 216 ? 14.783 35.073 -3.126 1.00 5.29 216 GLN A O 1
ATOM 1680 N N . ARG A 1 217 ? 13.734 35.694 -5.045 1.00 5.20 217 ARG A N 1
ATOM 1681 C CA . ARG A 1 217 ? 14.772 35.283 -6.003 1.00 5.41 217 ARG A CA 1
ATOM 1682 C C . ARG A 1 217 ? 14.754 33.789 -6.313 1.00 5.23 217 ARG A C 1
ATOM 1683 O O . ARG A 1 217 ? 15.556 33.330 -7.134 1.00 5.78 217 ARG A O 1
ATOM 1691 N N . TYR A 1 218 ? 13.850 33.037 -5.682 1.00 5.16 218 TYR A N 1
ATOM 1692 C CA . TYR A 1 218 ? 13.615 31.648 -6.045 1.00 5.19 218 TYR A CA 1
ATOM 1693 C C . TYR A 1 218 ? 12.408 31.541 -6.972 1.00 5.22 218 TYR A C 1
ATOM 1694 O O . TYR A 1 218 ? 11.474 32.347 -6.900 1.00 5.76 218 TYR A O 1
ATOM 1703 N N . GLN A 1 219 ? 12.453 30.523 -7.829 1.00 5.51 219 GLN A N 1
ATOM 1704 C CA . GLN A 1 219 ? 11.351 30.152 -8.710 1.00 5.53 219 GLN A CA 1
ATOM 1705 C C . GLN A 1 219 ? 10.925 28.730 -8.358 1.00 5.63 219 GLN A C 1
ATOM 1706 O O . GLN A 1 219 ? 11.692 27.792 -8.582 1.00 6.22 219 GLN A O 1
ATOM 1712 N N . VAL A 1 220 ? 9.720 28.559 -7.813 1.00 5.81 220 VAL A N 1
ATOM 1713 C CA . VAL A 1 220 ? 9.275 27.224 -7.408 1.00 6.09 220 VAL A CA 1
ATOM 1714 C C . VAL A 1 220 ? 9.022 26.315 -8.617 1.00 6.24 220 VAL A C 1
ATOM 1715 O O . VAL A 1 220 ? 9.515 25.189 -8.641 1.00 6.80 220 VAL A O 1
ATOM 1719 N N . ALA A 1 221 ? 8.265 26.774 -9.614 1.00 6.28 221 ALA A N 1
ATOM 1720 C CA . ALA A 1 221 ? 7.993 25.907 -10.766 1.00 6.52 221 ALA A CA 1
ATOM 1721 C C . ALA A 1 221 ? 9.280 25.532 -11.502 1.00 6.69 221 ALA A C 1
ATOM 1722 O O . ALA A 1 221 ? 9.491 24.362 -11.825 1.00 7.71 221 ALA A O 1
ATOM 1724 N N . ASP A 1 222 ? 10.144 26.520 -11.749 1.00 6.55 222 ASP A N 1
ATOM 1725 C CA . ASP A 1 222 ? 11.390 26.284 -12.489 1.00 6.68 222 ASP A CA 1
ATOM 1726 C C . ASP A 1 222 ? 12.474 25.608 -11.646 1.00 6.91 222 ASP A C 1
ATOM 1727 O O . ASP A 1 222 ? 13.439 25.070 -12.198 1.00 7.82 222 ASP A O 1
ATOM 1732 N N . LEU A 1 223 ? 12.343 25.684 -10.321 1.00 6.57 223 LEU A N 1
ATOM 1733 C CA . LEU A 1 223 ? 13.377 25.235 -9.384 1.00 6.74 223 LEU A CA 1
ATOM 1734 C C . LEU A 1 223 ? 14.724 25.913 -9.657 1.00 6.34 223 LEU A C 1
ATOM 1735 O O . LEU A 1 223 ? 15.729 25.257 -9.955 1.00 6.99 223 LEU A O 1
ATOM 1740 N N . THR A 1 224 ? 14.727 27.241 -9.545 1.00 5.98 224 THR A N 1
ATOM 1741 C CA . THR A 1 224 ? 15.956 28.014 -9.659 1.00 5.93 224 THR A CA 1
ATOM 1742 C C . THR A 1 224 ? 16.079 29.056 -8.558 1.00 5.70 224 THR A C 1
ATOM 1743 O O . THR A 1 224 ? 15.101 29.414 -7.881 1.00 5.94 224 THR A O 1
ATOM 1747 N N . TYR A 1 225 ? 17.311 29.538 -8.412 1.00 6.12 225 TYR A N 1
ATOM 1748 C CA . TYR A 1 225 ? 17.673 30.612 -7.502 1.00 6.06 225 TYR A CA 1
ATOM 1749 C C . TYR A 1 225 ? 18.611 31.572 -8.227 1.00 6.14 225 TYR A C 1
ATOM 1750 O O . TYR A 1 225 ? 19.464 31.126 -9.002 1.00 6.74 225 TYR A O 1
ATOM 1767 N N . SER A 1 226 ? 18.476 32.872 -7.969 1.00 5.85 226 SER A N 1
ATOM 1768 C CA . SER A 1 226 ? 19.459 33.848 -8.432 1.00 6.18 226 SER A CA 1
ATOM 1769 C C . SER A 1 226 ? 19.999 34.666 -7.269 1.00 6.52 226 SER A C 1
ATOM 1770 O O . SER A 1 226 ? 19.239 35.072 -6.388 1.00 6.63 226 SER A O 1
ATOM 1773 N N . ALA A 1 227 ? 21.303 34.937 -7.300 1.00 7.04 227 ALA A N 1
ATOM 1774 C CA . ALA A 1 227 ? 21.936 35.852 -6.352 1.00 7.43 227 ALA A CA 1
ATOM 1775 C C . ALA A 1 227 ? 21.760 37.332 -6.729 1.00 7.54 227 ALA A C 1
ATOM 1776 O O . ALA A 1 227 ? 22.166 38.211 -5.973 1.00 8.76 227 ALA A O 1
ATOM 1778 N N . ASP A 1 228 ? 21.156 37.596 -7.889 1.00 7.13 228 ASP A N 1
ATOM 1779 C CA . ASP A 1 228 ? 21.045 38.945 -8.449 1.00 6.97 228 ASP A CA 1
ATOM 1780 C C . ASP A 1 228 ? 19.694 39.566 -8.078 1.00 6.75 228 ASP A C 1
ATOM 1781 O O . ASP A 1 228 ? 18.662 39.196 -8.650 1.00 6.71 228 ASP A O 1
ATOM 1786 N N . PRO A 1 229 ? 19.686 40.519 -7.124 1.00 7.16 229 PRO A N 1
ATOM 1787 C CA . PRO A 1 229 ? 18.407 41.074 -6.683 1.00 7.32 229 PRO A CA 1
ATOM 1788 C C . PRO A 1 229 ? 17.774 42.035 -7.689 1.00 7.00 229 PRO A C 1
ATOM 1789 O O . PRO A 1 229 ? 16.580 42.341 -7.576 1.00 7.44 229 PRO A O 1
ATOM 1793 N N . ALA A 1 230 ? 18.563 42.533 -8.640 1.00 6.88 230 ALA A N 1
ATOM 1794 C CA . ALA A 1 230 ? 18.061 43.509 -9.597 1.00 6.75 230 ALA A CA 1
ATOM 1795 C C . ALA A 1 230 ? 17.347 42.832 -10.753 1.00 6.57 230 ALA A C 1
ATOM 1796 O O . ALA A 1 230 ? 16.208 43.186 -11.071 1.00 7.18 230 ALA A O 1
ATOM 1798 N N . LYS A 1 231 ? 18.013 41.870 -11.392 1.00 6.52 231 LYS A N 1
ATOM 1799 C CA . LYS A 1 231 ? 17.485 41.305 -12.630 1.00 6.92 231 LYS A CA 1
ATOM 1800 C C . LYS A 1 231 ? 17.526 39.783 -12.717 1.00 6.08 231 LYS A C 1
ATOM 1801 O O . LYS A 1 231 ? 17.257 39.236 -13.785 1.00 6.35 231 LYS A O 1
ATOM 1807 N N . GLY A 1 232 ? 17.819 39.084 -11.622 1.00 5.75 232 GLY A N 1
ATOM 1808 C CA . GLY A 1 232 ? 17.657 37.636 -11.601 1.00 5.85 232 GLY A CA 1
ATOM 1809 C C . GLY A 1 232 ? 18.526 36.867 -12.576 1.00 5.81 232 GLY A C 1
ATOM 1810 O O . GLY A 1 232 ? 18.142 35.791 -13.025 1.00 6.17 232 GLY A O 1
ATOM 1811 N N . THR A 1 233 ? 19.707 37.397 -12.882 1.00 5.94 233 THR A N 1
ATOM 1812 C CA . THR A 1 233 ? 20.607 36.733 -13.819 1.00 6.45 233 THR A CA 1
ATOM 1813 C C . THR A 1 233 ? 21.348 35.559 -13.171 1.00 6.54 233 THR A C 1
ATOM 1814 O O . THR A 1 233 ? 21.284 35.343 -11.956 1.00 6.82 233 THR A O 1
ATOM 1818 N N . ASN A 1 234 ? 22.040 34.787 -14.002 1.00 7.15 234 ASN A N 1
ATOM 1819 C CA . ASN A 1 234 ? 22.890 33.699 -13.522 1.00 7.66 234 ASN A CA 1
ATOM 1820 C C . ASN A 1 234 ? 22.121 32.718 -12.640 1.00 7.31 234 ASN A C 1
ATOM 1821 O O . ASN A 1 234 ? 22.621 32.261 -11.606 1.00 8.00 234 ASN A O 1
ATOM 1826 N N . ARG A 1 235 ? 20.907 32.380 -13.064 1.00 6.58 235 ARG A N 1
ATOM 1827 C CA . ARG A 1 235 ? 20.059 31.491 -12.283 1.00 6.63 235 ARG A CA 1
ATOM 1828 C C . ARG A 1 235 ? 20.701 30.121 -12.140 1.00 6.70 235 ARG A C 1
ATOM 1829 O O . ARG A 1 235 ? 21.294 29.595 -13.086 1.00 7.86 235 ARG A O 1
ATOM 1837 N N . GLN A 1 236 ? 20.579 29.573 -10.932 1.00 7.24 236 GLN A N 1
ATOM 1838 C CA . GLN A 1 236 ? 21.177 28.310 -10.542 1.00 8.26 236 GLN A CA 1
ATOM 1839 C C . GLN A 1 236 ? 20.067 27.300 -10.306 1.00 7.87 236 GLN A C 1
ATOM 1840 O O . GLN A 1 236 ? 19.102 27.593 -9.598 1.00 7.75 236 GLN A O 1
ATOM 1850 N N . SER A 1 237 ? 20.201 26.110 -10.880 1.00 8.50 237 SER A N 1
ATOM 1851 C CA . SER A 1 237 ? 19.238 25.050 -10.631 1.00 9.07 237 SER A CA 1
ATOM 1852 C C . SER A 1 237 ? 19.317 24.600 -9.170 1.00 9.02 237 SER A C 1
ATOM 1853 O O . SER A 1 237 ? 20.399 24.556 -8.578 1.00 9.87 237 SER A O 1
ATOM 1858 N N . LYS A 1 238 ? 18.159 24.286 -8.599 1.00 8.51 238 LYS A N 1
ATOM 1859 C CA . LYS A 1 238 ? 18.052 23.764 -7.242 1.00 8.44 238 LYS A CA 1
ATOM 1860 C C . LYS A 1 238 ? 17.166 22.530 -7.286 1.00 8.30 238 LYS A C 1
ATOM 1861 O O . LYS A 1 238 ? 16.262 22.444 -8.117 1.00 9.25 238 LYS A O 1
ATOM 1867 N N . THR A 1 239 ? 17.402 21.579 -6.392 1.00 8.03 239 THR A N 1
ATOM 1868 C CA . THR A 1 239 ? 16.421 20.524 -6.193 1.00 7.97 239 THR A CA 1
ATOM 1869 C C . THR A 1 239 ? 15.302 21.111 -5.345 1.00 7.89 239 THR A C 1
ATOM 1870 O O . THR A 1 239 ? 15.482 22.130 -4.665 1.00 7.78 239 THR A O 1
ATOM 1874 N N . SER A 1 240 ? 14.142 20.470 -5.371 1.00 8.07 240 SER A N 1
ATOM 1875 C CA . SER A 1 240 ? 13.038 20.943 -4.553 1.00 8.20 240 SER A CA 1
ATOM 1876 C C . SER A 1 240 ? 13.397 20.864 -3.066 1.00 7.68 240 SER A C 1
ATOM 1877 O O . SER A 1 240 ? 13.040 21.758 -2.303 1.00 7.59 240 SER A O 1
ATOM 1880 N N . GLN A 1 241 ? 14.119 19.825 -2.653 1.00 7.62 241 GLN A N 1
ATOM 1881 C CA . GLN A 1 241 ? 14.537 19.735 -1.256 1.00 7.91 241 GLN A CA 1
ATOM 1882 C C . GLN A 1 241 ? 15.490 20.874 -0.872 1.00 7.80 241 GLN A C 1
ATOM 1883 O O . GLN A 1 241 ? 15.402 21.411 0.236 1.00 7.53 241 GLN A O 1
ATOM 1889 N N . GLN A 1 242 ? 16.390 21.252 -1.779 1.00 8.10 242 GLN A N 1
ATOM 1890 C CA . GLN A 1 242 ? 17.272 22.403 -1.539 1.00 8.57 242 GLN A CA 1
ATOM 1891 C C . GLN A 1 242 ? 16.487 23.691 -1.350 1.00 8.24 242 GLN A C 1
ATOM 1892 O O . GLN A 1 242 ? 16.786 24.487 -0.460 1.00 8.48 242 GLN A O 1
ATOM 1898 N N . LEU A 1 243 ? 15.488 23.903 -2.198 1.00 8.31 243 LEU A N 1
ATOM 1899 C CA . LEU A 1 243 ? 14.663 25.096 -2.098 1.00 8.00 243 LEU A CA 1
ATOM 1900 C C . LEU A 1 243 ? 13.965 25.115 -0.728 1.00 7.28 243 LEU A C 1
ATOM 1901 O O . LEU A 1 243 ? 13.956 26.136 -0.026 1.00 7.62 243 LEU A O 1
ATOM 1906 N N . TRP A 1 244 ? 13.411 23.969 -0.333 1.00 6.88 244 TRP A N 1
ATOM 1907 C CA . TRP A 1 244 ? 12.794 23.856 0.982 1.00 7.01 244 TRP A CA 1
ATOM 1908 C C . TRP A 1 244 ? 13.799 24.186 2.093 1.00 6.94 244 TRP A C 1
ATOM 1909 O O . TRP A 1 244 ? 13.528 25.016 2.972 1.00 7.35 244 TRP A O 1
ATOM 1920 N N . ASP A 1 245 ? 14.961 23.540 2.043 1.00 6.83 245 ASP A N 1
ATOM 1921 C CA . ASP A 1 245 ? 15.945 23.669 3.116 1.00 7.17 245 ASP A CA 1
ATOM 1922 C C . ASP A 1 245 ? 16.593 25.051 3.170 1.00 6.91 245 ASP A C 1
ATOM 1923 O O . ASP A 1 245 ? 16.971 25.511 4.245 1.00 7.52 245 ASP A O 1
ATOM 1928 N N . GLU A 1 246 ? 16.729 25.709 2.021 1.00 6.62 246 GLU A N 1
ATOM 1929 C CA . GLU A 1 246 ? 17.385 27.013 1.978 1.00 6.62 246 GLU A CA 1
ATOM 1930 C C . GLU A 1 246 ? 16.493 28.145 2.475 1.00 6.38 246 GLU A C 1
ATOM 1931 O O . GLU A 1 246 ? 16.970 29.026 3.192 1.00 7.41 246 GLU A O 1
ATOM 1937 N N . TRP A 1 247 ? 15.215 28.143 2.090 1.00 5.94 247 TRP A N 1
ATOM 1938 C CA . TRP A 1 247 ? 14.326 29.252 2.455 1.00 5.70 247 TRP A CA 1
ATOM 1939 C C . TRP A 1 247 ? 13.215 28.857 3.436 1.00 5.48 247 TRP A C 1
ATOM 1940 O O . TRP A 1 247 ? 13.009 29.536 4.450 1.00 5.69 247 TRP A O 1
ATOM 1951 N N . PHE A 1 248 ? 12.484 27.785 3.147 1.00 5.64 248 PHE A N 1
ATOM 1952 C CA . PHE A 1 248 ? 11.314 27.445 3.956 1.00 5.70 248 PHE A CA 1
ATOM 1953 C C . PHE A 1 248 ? 11.682 26.960 5.360 1.00 5.81 248 PHE A C 1
ATOM 1954 O O . PHE A 1 248 ? 11.087 27.404 6.352 1.00 6.10 248 PHE A O 1
ATOM 1962 N N . ALA A 1 249 ? 12.664 26.070 5.464 1.00 6.43 249 ALA A N 1
ATOM 1963 C CA . ALA A 1 249 ? 13.024 25.559 6.780 1.00 6.68 249 ALA A CA 1
ATOM 1964 C C . ALA A 1 249 ? 13.503 26.685 7.718 1.00 6.79 249 ALA A C 1
ATOM 1965 O O . ALA A 1 249 ? 13.032 26.766 8.852 1.00 6.95 249 ALA A O 1
ATOM 1967 N N . PRO A 1 250 ? 14.421 27.566 7.266 1.00 6.76 250 PRO A N 1
ATOM 1968 C CA . PRO A 1 250 ? 14.809 28.674 8.156 1.00 6.71 250 PRO A CA 1
ATOM 1969 C C . PRO A 1 250 ? 13.699 29.685 8.460 1.00 6.17 250 PRO A C 1
ATOM 1970 O O . PRO A 1 250 ? 13.720 30.300 9.526 1.00 6.48 250 PRO A O 1
ATOM 1974 N N . TYR A 1 251 ? 12.739 29.850 7.555 1.00 5.73 251 TYR A N 1
ATOM 1975 C CA . TYR A 1 251 ? 11.573 30.703 7.791 1.00 5.73 251 TYR A CA 1
ATOM 1976 C C . TYR A 1 251 ? 10.752 30.177 8.971 1.00 5.59 251 TYR A C 1
ATOM 1977 O O . TYR A 1 251 ? 10.457 30.917 9.915 1.00 5.89 251 TYR A O 1
ATOM 1986 N N . PHE A 1 252 ? 10.408 28.895 8.940 1.00 6.00 252 PHE A N 1
ATOM 1987 C CA . PHE A 1 252 ? 9.674 28.314 10.051 1.00 6.24 252 PHE A CA 1
ATOM 1988 C C . PHE A 1 252 ? 10.537 28.233 11.315 1.00 6.53 252 PHE A C 1
ATOM 1989 O O . PHE A 1 252 ? 10.026 28.418 12.426 1.00 6.89 252 PHE A O 1
ATOM 1997 N N . GLN A 1 253 ? 11.841 28.010 11.154 1.00 6.52 253 GLN A N 1
ATOM 1998 C CA . GLN A 1 253 ? 12.742 28.021 12.309 1.00 6.49 253 GLN A CA 1
ATOM 1999 C C . GLN A 1 253 ? 12.808 29.404 12.964 1.00 6.60 253 GLN A C 1
ATOM 2000 O O . GLN A 1 253 ? 12.891 29.506 14.196 1.00 6.92 253 GLN A O 1
ATOM 2006 N N . PHE A 1 254 ? 12.759 30.461 12.149 1.00 6.37 254 PHE A N 1
ATOM 2007 C CA . PHE A 1 254 ? 12.734 31.825 12.675 1.00 6.44 254 PHE A CA 1
ATOM 2008 C C . PHE A 1 254 ? 11.529 32.023 13.601 1.00 6.49 254 PHE A C 1
ATOM 2009 O O . PHE A 1 254 ? 11.639 32.648 14.666 1.00 6.67 254 PHE A O 1
ATOM 2017 N N . MET A 1 255 ? 10.375 31.494 13.203 1.00 6.86 255 MET A N 1
ATOM 2018 C CA . MET A 1 255 ? 9.174 31.615 14.027 1.00 7.33 255 MET A CA 1
ATOM 2019 C C . MET A 1 255 ? 9.366 30.887 15.352 1.00 7.38 255 MET A C 1
ATOM 2020 O O . MET A 1 255 ? 9.009 31.409 16.405 1.00 8.14 255 MET A O 1
ATOM 2025 N N . SER A 1 256 ? 9.956 29.697 15.300 1.00 7.48 256 SER A N 1
ATOM 2026 C CA . SER A 1 256 ? 10.236 28.924 16.509 1.00 7.72 256 SER A CA 1
ATOM 2027 C C . SER A 1 256 ? 11.243 29.634 17.424 1.00 7.29 256 SER A C 1
ATOM 2028 O O . SER A 1 256 ? 11.054 29.696 18.646 1.00 7.64 256 SER A O 1
ATOM 2033 N N . ASP A 1 257 ? 12.305 30.172 16.825 1.00 6.92 257 ASP A N 1
ATOM 2034 C CA . ASP A 1 257 ? 13.342 30.887 17.572 1.00 6.92 257 ASP A CA 1
ATOM 2035 C C . ASP A 1 257 ? 12.790 32.152 18.242 1.00 6.53 257 ASP A C 1
ATOM 2036 O O . ASP A 1 257 ? 13.382 32.669 19.195 1.00 7.35 257 ASP A O 1
ATOM 2041 N N . ASN A 1 258 ? 11.667 32.649 17.723 1.00 6.04 258 ASN A N 1
ATOM 2042 C CA . ASN A 1 258 ? 11.005 33.832 18.251 1.00 6.06 258 ASN A CA 1
ATOM 2043 C C . ASN A 1 258 ? 9.600 33.509 18.746 1.00 5.84 258 ASN A C 1
ATOM 2044 O O . ASN A 1 258 ? 8.696 34.341 18.677 1.00 6.10 258 ASN A O 1
ATOM 2049 N N . SER A 1 259 ? 9.430 32.305 19.287 1.00 6.43 259 SER A N 1
ATOM 2050 C CA . SER A 1 259 ? 8.101 31.819 19.644 1.00 6.84 259 SER A CA 1
ATOM 2051 C C . SER A 1 259 ? 7.479 32.564 20.818 1.00 6.46 259 SER A C 1
ATOM 2052 O O . SER A 1 259 ? 6.270 32.473 21.026 1.00 6.92 259 SER A O 1
ATOM 2055 N N . ASP A 1 260 ? 8.285 33.293 21.587 1.00 6.23 260 ASP A N 1
ATOM 2056 C CA . ASP A 1 260 ? 7.729 34.136 22.641 1.00 6.29 260 ASP A CA 1
ATOM 2057 C C . ASP A 1 260 ? 6.847 35.252 22.075 1.00 6.08 260 ASP A C 1
ATOM 2058 O O . ASP A 1 260 ? 5.891 35.667 22.740 1.00 6.93 260 ASP A O 1
ATOM 2063 N N . ILE A 1 261 ? 7.155 35.715 20.859 1.00 5.93 261 ILE A N 1
ATOM 2064 C CA . ILE A 1 261 ? 6.487 36.875 20.277 1.00 5.94 261 ILE A CA 1
ATOM 2065 C C . ILE A 1 261 ? 5.727 36.626 18.967 1.00 5.55 261 ILE A C 1
ATOM 2066 O O . ILE A 1 261 ? 4.807 37.389 18.666 1.00 5.79 261 ILE A O 1
ATOM 2071 N N . VAL A 1 262 ? 6.095 35.624 18.170 1.00 5.44 262 VAL A N 1
ATOM 2072 C CA . VAL A 1 262 ? 5.465 35.479 16.853 1.00 5.41 262 VAL A CA 1
ATOM 2073 C C . VAL A 1 262 ? 4.031 34.977 17.008 1.00 5.73 262 VAL A C 1
ATOM 2074 O O . VAL A 1 262 ? 3.796 33.922 17.601 1.00 6.52 262 VAL A O 1
ATOM 2078 N N . LYS A 1 263 ? 3.081 35.744 16.471 1.00 5.33 263 LYS A N 1
ATOM 2079 C CA . LYS A 1 263 ? 1.670 35.369 16.538 1.00 5.59 263 LYS A CA 1
ATOM 2080 C C . LYS A 1 263 ? 0.970 35.424 15.175 1.00 5.35 263 LYS A C 1
ATOM 2081 O O . LYS A 1 263 ? -0.235 35.183 15.098 1.00 5.62 263 LYS A O 1
ATOM 2087 N N . GLY A 1 264 ? 1.703 35.690 14.092 1.00 5.14 264 GLY A N 1
ATOM 2088 C CA . GLY A 1 264 ? 1.084 35.669 12.772 1.00 5.00 264 GLY A CA 1
ATOM 2089 C C . GLY A 1 264 ? 2.094 35.783 11.652 1.00 4.72 264 GLY A C 1
ATOM 2090 O O . GLY A 1 264 ? 3.181 36.337 11.828 1.00 4.85 264 GLY A O 1
ATOM 2091 N N . PHE A 1 265 ? 1.724 35.258 10.488 1.00 5.04 265 PHE A N 1
ATOM 2092 C CA . PHE A 1 265 ? 2.474 35.516 9.269 1.00 4.99 265 PHE A CA 1
ATOM 2093 C C . PHE A 1 265 ? 1.527 35.589 8.090 1.00 4.89 265 PHE A C 1
ATOM 2094 O O . PHE A 1 265 ? 0.439 34.995 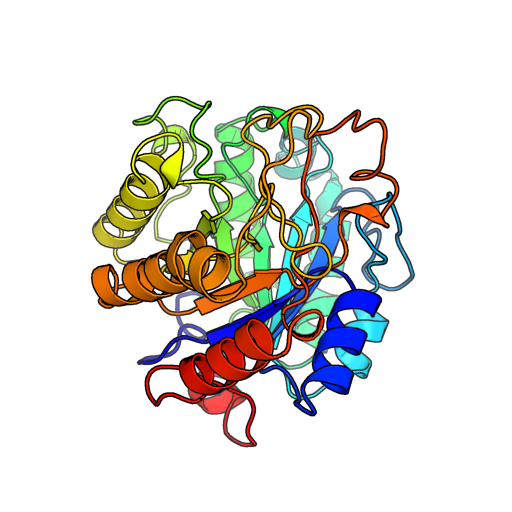8.118 1.00 5.28 265 PHE A O 1
ATOM 2102 N N . THR A 1 266 ? 1.956 36.323 7.071 1.00 4.84 266 THR A N 1
ATOM 2103 C CA . THR A 1 266 ? 1.345 36.279 5.751 1.00 4.72 266 THR A CA 1
ATOM 2104 C C . THR A 1 266 ? 2.393 35.755 4.781 1.00 4.77 266 THR A C 1
ATOM 2105 O O . THR A 1 266 ? 3.457 36.365 4.612 1.00 4.98 266 THR A O 1
ATOM 2109 N N . TYR A 1 267 ? 2.086 34.609 4.176 1.00 4.66 267 TYR A N 1
ATOM 2110 C CA . TYR A 1 267 ? 2.914 34.042 3.128 1.00 4.43 267 TYR A CA 1
ATOM 2111 C C . TYR A 1 267 ? 2.360 34.514 1.781 1.00 4.47 267 TYR A C 1
ATOM 2112 O O . TYR A 1 267 ? 1.169 34.322 1.494 1.00 4.81 267 TYR A O 1
ATOM 2121 N N . ILE A 1 268 ? 3.209 35.176 0.993 1.00 4.43 268 ILE A N 1
ATOM 2122 C CA . ILE A 1 268 ? 2.809 35.650 -0.326 1.00 4.41 268 ILE A CA 1
ATOM 2123 C C . ILE A 1 268 ? 3.065 34.519 -1.318 1.00 4.62 268 ILE A C 1
ATOM 2124 O O . ILE A 1 268 ? 4.219 34.134 -1.540 1.00 4.96 268 ILE A O 1
ATOM 2129 N N . ASN A 1 269 ? 1.980 33.977 -1.869 1.00 4.94 269 ASN A N 1
ATOM 2130 C CA . ASN A 1 269 ? 2.006 32.776 -2.697 1.00 5.08 269 ASN A CA 1
ATOM 2131 C C . ASN A 1 269 ? 1.567 33.174 -4.103 1.00 4.99 269 ASN A C 1
ATOM 2132 O O . ASN A 1 269 ? 0.368 33.267 -4.378 1.00 5.81 269 ASN A O 1
ATOM 2137 N N . ALA A 1 270 ? 2.530 33.459 -4.975 1.00 5.18 270 ALA A N 1
ATOM 2138 C CA . ALA A 1 270 ? 2.205 34.102 -6.245 1.00 5.43 270 ALA A CA 1
ATOM 2139 C C . ALA A 1 270 ? 3.274 33.858 -7.287 1.00 5.51 270 ALA A C 1
ATOM 2140 O O . ALA A 1 270 ? 4.460 33.718 -6.958 1.00 5.63 270 ALA A O 1
ATOM 2142 N N . ASP A 1 271 ? 2.860 33.843 -8.554 1.00 5.58 271 ASP A N 1
ATOM 2143 C CA . ASP A 1 271 ? 3.818 33.891 -9.644 1.00 5.63 271 ASP A CA 1
ATOM 2144 C C . ASP A 1 271 ? 4.167 35.367 -9.875 1.00 5.48 271 ASP A C 1
ATOM 2145 O O . ASP A 1 271 ? 3.619 36.032 -10.760 1.00 5.82 271 ASP A O 1
ATOM 2150 N N . TRP A 1 272 ? 5.081 35.884 -9.056 1.00 5.63 272 TRP A N 1
ATOM 2151 C CA . TRP A 1 272 ? 5.471 37.290 -9.136 1.00 5.50 272 TRP A CA 1
ATOM 2152 C C . TRP A 1 272 ? 5.891 37.642 -10.562 1.00 5.79 272 TRP A C 1
ATOM 2153 O O . TRP A 1 272 ? 5.590 38.726 -11.072 1.00 5.77 272 TRP A O 1
ATOM 2164 N N . ASP A 1 273 ? 6.596 36.700 -11.185 1.00 6.35 273 ASP A N 1
ATOM 2165 C CA . ASP A 1 273 ? 7.202 36.882 -12.485 1.00 7.04 273 ASP A CA 1
ATOM 2166 C C . ASP A 1 273 ? 6.162 37.209 -13.565 1.00 7.61 273 ASP A C 1
ATOM 2167 O O . ASP A 1 273 ? 6.503 37.791 -14.595 1.00 8.77 273 ASP A O 1
ATOM 2172 N N . SER A 1 274 ? 4.904 36.825 -13.318 1.00 7.59 274 SER A N 1
ATOM 2173 C CA . SER A 1 274 ? 3.793 37.050 -14.249 1.00 8.18 274 SER A CA 1
ATOM 2174 C C . SER A 1 274 ? 3.057 38.377 -14.034 1.00 8.13 274 SER A C 1
ATOM 2175 O O . SER A 1 274 ? 2.145 38.697 -14.799 1.00 9.63 274 SER A O 1
ATOM 2178 N N . GLN A 1 275 ? 3.437 39.125 -12.999 1.00 7.23 275 GLN A N 1
ATOM 2179 C CA . GLN A 1 275 ? 2.785 40.385 -12.639 1.00 7.21 275 GLN A CA 1
ATOM 2180 C C . GLN A 1 275 ? 3.679 41.517 -13.124 1.00 6.95 275 GLN A C 1
ATOM 2181 O O . GLN A 1 275 ? 4.867 41.539 -12.804 1.00 6.68 275 GLN A O 1
ATOM 2187 N N . TRP A 1 276 ? 3.131 42.442 -13.912 1.00 7.43 276 TRP A N 1
ATOM 2188 C CA . TRP A 1 276 ? 3.990 43.307 -14.720 1.00 7.89 276 TRP A CA 1
ATOM 2189 C C . TRP A 1 276 ? 4.993 44.160 -13.933 1.00 7.44 276 TRP A C 1
ATOM 2190 O O . TRP A 1 276 ? 6.080 44.430 -14.441 1.00 8.04 276 TRP A O 1
ATOM 2201 N N . ARG A 1 277 ? 4.673 44.567 -12.707 1.00 6.89 277 ARG A N 1
ATOM 2202 C CA . ARG A 1 277 ? 5.635 45.349 -11.924 1.00 6.78 277 ARG A CA 1
ATOM 2203 C C . ARG A 1 277 ? 6.893 44.534 -11.590 1.00 5.97 277 ARG A C 1
ATOM 2204 O O . ARG A 1 277 ? 7.997 45.085 -11.480 1.00 6.43 277 ARG A O 1
ATOM 2212 N N . TRP A 1 278 ? 6.704 43.227 -11.433 1.00 5.80 278 TRP A N 1
ATOM 2213 C CA . TRP A 1 278 ? 7.754 42.322 -10.999 1.00 5.66 278 TRP A CA 1
ATOM 2214 C C . TRP A 1 278 ? 8.302 41.464 -12.146 1.00 5.85 278 TRP A C 1
ATOM 2215 O O . TRP A 1 278 ? 9.037 40.498 -11.909 1.00 6.59 278 TRP A O 1
ATOM 2226 N N . ALA A 1 279 ? 7.947 41.821 -13.382 1.00 6.04 279 ALA A N 1
ATOM 2227 C CA . ALA A 1 279 ? 8.229 40.993 -14.550 1.00 6.07 279 ALA A CA 1
ATOM 2228 C C . ALA A 1 279 ? 9.456 41.471 -15.315 1.00 5.61 279 ALA A C 1
ATOM 2229 O O . ALA A 1 279 ? 9.938 42.593 -15.139 1.00 5.71 279 ALA A O 1
ATOM 2231 N N . ALA A 1 280 ? 9.936 40.608 -16.201 1.00 5.66 280 ALA A N 1
ATOM 2232 C CA . ALA A 1 280 ? 11.072 40.929 -17.051 1.00 5.96 280 ALA A CA 1
ATOM 2233 C C . ALA A 1 280 ? 10.819 42.237 -17.805 1.00 6.13 280 ALA A C 1
ATOM 2234 O O . ALA A 1 280 ? 9.689 42.503 -18.218 1.00 6.90 280 ALA A O 1
ATOM 2236 N N . PRO A 1 281 ? 11.874 43.038 -18.041 1.00 6.38 281 PRO A N 1
ATOM 2237 C CA . PRO A 1 281 ? 13.280 42.817 -17.702 1.00 6.50 281 PRO A CA 1
ATOM 2238 C C . PRO A 1 281 ? 13.670 43.291 -16.297 1.00 6.24 281 PRO A C 1
ATOM 2239 O O . PRO A 1 281 ? 14.850 43.550 -16.041 1.00 6.94 281 PRO A O 1
ATOM 2243 N N . TYR A 1 282 ? 12.680 43.406 -15.410 1.00 5.70 282 TYR A N 1
ATOM 2244 C CA . TYR A 1 282 ? 12.886 43.607 -13.970 1.00 5.96 282 TYR A CA 1
ATOM 2245 C C . TYR A 1 282 ? 13.369 45.011 -13.656 1.00 6.33 282 TYR A C 1
ATOM 2246 O O . TYR A 1 282 ? 14.516 45.234 -13.257 1.00 8.22 282 TYR A O 1
ATOM 2255 N N . ASN A 1 283 ? 12.472 45.971 -13.846 1.00 6.26 283 ASN A N 1
ATOM 2256 C CA . ASN A 1 283 ? 12.781 47.367 -13.573 1.00 6.51 283 ASN A CA 1
ATOM 2257 C C . ASN A 1 283 ? 12.614 47.739 -12.106 1.00 5.85 283 ASN A C 1
ATOM 2258 O O . ASN A 1 283 ? 13.073 48.805 -11.694 1.00 6.29 283 ASN A O 1
ATOM 2263 N N . GLU A 1 284 ? 11.949 46.877 -11.335 1.00 5.69 284 GLU A N 1
ATOM 2264 C CA . GLU A 1 284 ? 11.711 47.103 -9.907 1.00 6.13 284 GLU A CA 1
ATOM 2265 C C . GLU A 1 284 ? 12.051 45.848 -9.103 1.00 5.76 284 GLU A C 1
ATOM 2266 O O . GLU A 1 284 ? 11.328 45.449 -8.182 1.00 6.49 284 GLU A O 1
ATOM 2272 N N . GLY A 1 285 ? 13.172 45.229 -9.461 1.00 6.20 285 GLY A N 1
ATOM 2273 C CA . GLY A 1 285 ? 13.693 44.096 -8.716 1.00 6.16 285 GLY A CA 1
ATOM 2274 C C . GLY A 1 285 ? 13.230 42.750 -9.236 1.00 5.78 285 GLY A C 1
ATOM 2275 O O . GLY A 1 285 ? 12.247 42.638 -9.981 1.00 5.67 285 GLY A O 1
ATOM 2276 N N . TYR A 1 286 ? 13.954 41.723 -8.805 1.00 5.64 286 TYR A N 1
ATOM 2277 C CA . TYR A 1 286 ? 13.681 40.345 -9.167 1.00 5.45 286 TYR A CA 1
ATOM 2278 C C . TYR A 1 286 ? 13.027 39.612 -7.993 1.00 5.34 286 TYR A C 1
ATOM 2279 O O . TYR A 1 286 ? 13.530 39.655 -6.860 1.00 6.08 286 TYR A O 1
ATOM 2288 N N . TRP A 1 287 ? 11.914 38.933 -8.269 1.00 5.13 287 TRP A N 1
ATOM 2289 C CA . TRP A 1 287 ? 11.053 38.400 -7.210 1.00 5.25 287 TRP A CA 1
ATOM 2290 C C . TRP A 1 287 ? 10.887 36.887 -7.297 1.00 5.09 287 TRP A C 1
ATOM 2291 O O . TRP A 1 287 ? 11.171 36.179 -6.326 1.00 5.62 287 TRP A O 1
ATOM 2302 N N . GLY A 1 288 ? 10.445 36.388 -8.452 1.00 5.37 288 GLY A N 1
ATOM 2303 C CA . GLY A 1 288 ? 10.432 34.955 -8.713 1.00 5.44 288 GLY A CA 1
ATOM 2304 C C . GLY A 1 288 ? 9.041 34.356 -8.767 1.00 5.39 288 GLY A C 1
ATOM 2305 O O . GLY A 1 288 ? 8.123 34.934 -9.356 1.00 6.34 288 GLY A O 1
ATOM 2306 N N . ASP A 1 289 ? 8.901 33.171 -8.181 1.00 5.27 289 ASP A N 1
ATOM 2307 C CA . ASP A 1 289 ? 7.648 32.420 -8.182 1.00 5.13 289 ASP A CA 1
ATOM 2308 C C . ASP A 1 289 ? 7.594 31.695 -6.851 1.00 5.08 289 ASP A C 1
ATOM 2309 O O . ASP A 1 289 ? 8.422 30.817 -6.590 1.00 5.55 289 ASP A O 1
ATOM 2314 N N . SER A 1 290 ? 6.635 32.073 -6.009 1.00 4.87 290 SER A N 1
ATOM 2315 C CA . SER A 1 290 ? 6.551 31.545 -4.657 1.00 5.09 290 SER A CA 1
ATOM 2316 C C . SER A 1 290 ? 5.360 30.615 -4.454 1.00 5.23 290 SER A C 1
ATOM 2317 O O . SER A 1 290 ? 4.998 30.313 -3.312 1.00 5.77 290 SER A O 1
ATOM 2320 N N . ARG A 1 291 ? 4.750 30.138 -5.537 1.00 5.53 291 ARG A N 1
ATOM 2321 C CA . ARG A 1 291 ? 3.569 29.281 -5.406 1.00 5.62 291 ARG A CA 1
ATOM 2322 C C . ARG A 1 291 ? 3.959 27.909 -4.870 1.00 5.77 291 ARG A C 1
ATOM 2323 O O . ARG A 1 291 ? 4.619 27.135 -5.568 1.00 6.22 291 ARG A O 1
ATOM 2331 N N . VAL A 1 292 ? 3.543 27.582 -3.648 1.00 5.86 292 VAL A N 1
ATOM 2332 C CA . VAL A 1 292 ? 3.924 26.291 -3.085 1.00 6.03 292 VAL A CA 1
ATOM 2333 C C . VAL A 1 292 ? 3.326 25.145 -3.903 1.00 6.48 292 VAL A C 1
ATOM 2334 O O . VAL A 1 292 ? 3.913 24.065 -3.965 1.00 7.03 292 VAL A O 1
ATOM 2338 N N . GLN A 1 293 ? 2.177 25.383 -4.539 1.00 6.55 293 GLN A N 1
ATOM 2339 C CA . GLN A 1 293 ? 1.524 24.353 -5.346 1.00 6.76 293 GLN A CA 1
ATOM 2340 C C . GLN A 1 293 ? 2.271 24.033 -6.649 1.00 7.11 293 GLN A C 1
ATOM 2341 O O . GLN A 1 293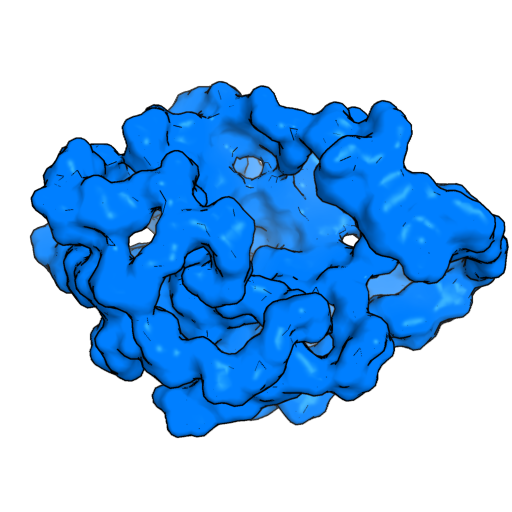 ? 1.931 23.060 -7.319 1.00 8.02 293 GLN A O 1
ATOM 2347 N N . ALA A 1 294 ? 3.275 24.835 -7.006 1.00 7.13 294 ALA A N 1
ATOM 2348 C CA . ALA A 1 294 ? 4.008 24.639 -8.259 1.00 7.50 294 ALA A CA 1
ATOM 2349 C C . ALA A 1 294 ? 5.104 23.570 -8.172 1.00 7.63 294 ALA A C 1
ATOM 2350 O O . ALA A 1 294 ? 5.789 23.311 -9.165 1.00 8.29 294 ALA A O 1
ATOM 2352 N N . ASN A 1 295 ? 5.270 22.949 -7.005 1.00 7.61 295 ASN A N 1
ATOM 2353 C CA . ASN A 1 295 ? 6.159 21.804 -6.860 1.00 7.67 295 ASN A CA 1
ATOM 2354 C C . ASN A 1 295 ? 5.578 20.848 -5.831 1.00 7.80 295 ASN A C 1
ATOM 2355 O O . ASN A 1 295 ? 5.168 21.284 -4.755 1.00 7.90 295 ASN A O 1
ATOM 2360 N N . ALA A 1 296 ? 5.555 19.557 -6.143 1.00 8.11 296 ALA A N 1
ATOM 2361 C CA . ALA A 1 296 ? 4.879 18.592 -5.278 1.00 8.50 296 ALA A CA 1
ATOM 2362 C C . ALA A 1 296 ? 5.511 18.488 -3.888 1.00 8.55 296 ALA A C 1
ATOM 2363 O O . ALA A 1 296 ? 4.799 18.365 -2.890 1.00 8.78 296 ALA A O 1
ATOM 2365 N N . LEU A 1 297 ? 6.839 18.525 -3.823 1.00 8.65 297 LEU A N 1
ATOM 2366 C CA . LEU A 1 297 ? 7.542 18.417 -2.543 1.00 8.52 297 LEU A CA 1
ATOM 2367 C C . LEU A 1 297 ? 7.348 19.678 -1.701 1.00 8.32 297 LEU A C 1
ATOM 2368 O O . LEU A 1 297 ? 7.109 19.595 -0.495 1.00 8.65 297 LEU A O 1
ATOM 2373 N N . ILE A 1 298 ? 7.449 20.845 -2.331 1.00 7.90 298 ILE A N 1
ATOM 2374 C CA . ILE A 1 298 ? 7.220 22.098 -1.616 1.00 7.83 298 ILE A CA 1
ATOM 2375 C C . ILE A 1 298 ? 5.782 22.130 -1.086 1.00 7.64 298 ILE A C 1
ATOM 2376 O O . ILE A 1 298 ? 5.550 22.478 0.076 1.00 7.89 298 ILE A O 1
ATOM 2381 N N . LYS A 1 299 ? 4.826 21.757 -1.933 1.00 7.87 299 LYS A N 1
ATOM 2382 C CA . LYS A 1 299 ? 3.419 21.761 -1.538 1.00 7.93 299 LYS A CA 1
ATOM 2383 C C . LYS A 1 299 ? 3.190 20.844 -0.335 1.00 7.85 299 LYS A C 1
ATOM 2384 O O . LYS A 1 299 ? 2.559 21.238 0.645 1.00 8.12 299 LYS A O 1
ATOM 2390 N N . SER A 1 300 ? 3.700 19.620 -0.415 1.00 7.78 300 SER A N 1
ATOM 2391 C CA . SER A 1 300 ? 3.514 18.644 0.655 1.00 8.11 300 SER A CA 1
ATOM 2392 C C . SER A 1 300 ? 4.170 19.105 1.954 1.00 8.12 300 SER A C 1
ATOM 2393 O O . SER A 1 300 ? 3.568 19.005 3.024 1.00 8.49 300 SER A O 1
ATOM 2398 N N . ASN A 1 301 ? 5.397 19.607 1.863 1.00 7.86 301 ASN A N 1
ATOM 2399 C CA . ASN A 1 301 ? 6.091 20.086 3.053 1.00 7.80 301 ASN A CA 1
ATOM 2400 C C . ASN A 1 301 ? 5.401 21.297 3.668 1.00 7.57 301 ASN A C 1
ATOM 2401 O O . ASN A 1 301 ? 5.326 21.411 4.895 1.00 7.66 301 ASN A O 1
ATOM 2409 N N . TRP A 1 302 ? 4.891 22.189 2.821 1.00 7.14 302 TRP A N 1
ATOM 2410 C CA . TRP A 1 302 ? 4.131 23.344 3.290 1.00 7.17 302 TRP A CA 1
ATOM 2411 C C . TRP A 1 302 ? 2.901 22.894 4.080 1.00 7.15 302 TRP A C 1
ATOM 2412 O O . TRP A 1 302 ? 2.682 23.327 5.218 1.00 7.19 302 TRP A O 1
ATOM 2423 N N . GLN A 1 303 ? 2.105 22.022 3.469 1.00 7.78 303 GLN A N 1
ATOM 2424 C CA . GLN A 1 303 ? 0.890 21.507 4.096 1.00 8.79 303 GLN A CA 1
ATOM 2425 C C . GLN A 1 303 ? 1.193 20.827 5.428 1.00 8.72 303 GLN A C 1
ATOM 2426 O O . GLN A 1 303 ? 0.478 21.018 6.418 1.00 8.99 303 GLN A O 1
ATOM 2432 N N . GLN A 1 304 ? 2.253 20.025 5.444 1.00 8.78 304 GLN A N 1
ATOM 2433 C CA . GLN A 1 304 ? 2.634 19.288 6.645 1.00 9.04 304 GLN A CA 1
ATOM 2434 C C . GLN A 1 304 ? 3.046 20.240 7.765 1.00 8.46 304 GLN A C 1
ATOM 2435 O O . GLN A 1 304 ? 2.691 20.025 8.926 1.00 9.22 304 GLN A O 1
ATOM 2446 N N . GLU A 1 305 ? 3.792 21.287 7.426 1.00 7.69 305 GLU A N 1
ATOM 2447 C CA . GLU A 1 305 ? 4.245 22.228 8.442 1.00 7.72 305 GLU A CA 1
ATOM 2448 C C . GLU A 1 305 ? 3.073 23.000 9.030 1.00 7.29 305 GLU A C 1
ATOM 2449 O O . GLU A 1 305 ? 2.900 23.028 10.249 1.00 7.50 305 GLU A O 1
ATOM 2455 N N . ILE A 1 306 ? 2.268 23.640 8.185 1.00 7.34 306 ILE A N 1
ATOM 2456 C CA . ILE A 1 306 ? 1.248 24.540 8.720 1.00 7.99 306 ILE A CA 1
ATOM 2457 C C . ILE A 1 306 ? 0.083 23.801 9.387 1.00 8.40 306 ILE A C 1
ATOM 2458 O O . ILE A 1 306 ? -0.689 24.414 10.118 1.00 9.23 306 ILE A O 1
ATOM 2463 N N . ALA A 1 307 ? -0.021 22.489 9.173 1.00 8.65 307 ALA A N 1
ATOM 2464 C CA . ALA A 1 307 ? -1.017 21.675 9.871 1.00 9.11 307 ALA A CA 1
ATOM 2465 C C . ALA A 1 307 ? -0.679 21.476 11.352 1.00 9.36 307 ALA A C 1
ATOM 2466 O O . ALA A 1 307 ? -1.547 21.078 12.134 1.00 10.41 307 ALA A O 1
ATOM 2468 N N . LYS A 1 308 ? 0.569 21.739 11.739 1.00 9.00 308 LYS A N 1
ATOM 2469 C CA . LYS A 1 308 ? 1.015 21.487 13.110 1.00 9.13 308 LYS A CA 1
ATOM 2470 C C . LYS A 1 308 ? 0.297 22.378 1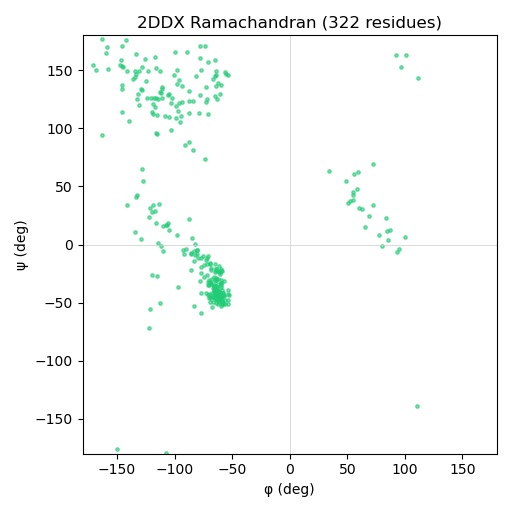4.124 1.00 8.55 308 LYS A C 1
ATOM 2471 O O . LYS A 1 308 ? -0.238 23.435 13.783 1.00 8.50 308 LYS A O 1
ATOM 2477 N N . GLY A 1 309 ? 0.305 21.940 15.378 1.00 8.58 309 GLY A N 1
ATOM 2478 C CA . GLY A 1 309 ? -0.562 22.504 16.400 1.00 9.18 309 GLY A CA 1
ATOM 2479 C C . GLY A 1 309 ? -0.277 23.918 16.869 1.00 9.27 309 GLY A C 1
ATOM 2480 O O . GLY A 1 309 ? -1.137 24.529 17.502 1.00 10.52 309 GLY A O 1
ATOM 2481 N N . GLN A 1 310 ? 0.912 24.449 16.587 1.00 9.02 310 GLN A N 1
ATOM 2482 C CA . GLN A 1 310 ? 1.211 25.838 16.956 1.00 8.97 310 GLN A CA 1
ATOM 2483 C C . GLN A 1 310 ? 0.570 26.843 16.006 1.00 8.63 310 GLN A C 1
ATOM 2484 O O . GLN A 1 310 ? 0.565 28.036 16.298 1.00 9.51 310 GLN A O 1
ATOM 2490 N N . TYR A 1 311 ? 0.052 26.372 14.870 1.00 7.89 311 TYR A N 1
ATOM 2491 C CA . TYR A 1 311 ? -0.525 27.249 13.860 1.00 7.65 311 TYR A CA 1
ATOM 2492 C C . TYR A 1 311 ? -2.039 27.352 13.999 1.00 7.57 311 TYR A C 1
ATOM 2493 O O . TYR A 1 311 ? -2.718 26.376 14.324 1.00 8.56 311 TYR A O 1
ATOM 2502 N N . ILE A 1 312 ? -2.546 28.559 13.766 1.00 7.35 312 ILE A N 1
ATOM 2503 C CA . ILE A 1 312 ? -3.973 28.832 13.751 1.00 7.49 312 ILE A CA 1
ATOM 2504 C C . ILE A 1 312 ? -4.443 28.841 12.298 1.00 7.25 312 ILE A C 1
ATOM 2505 O O . ILE A 1 312 ? -4.108 29.744 11.524 1.00 7.46 312 ILE A O 1
ATOM 2510 N N . ASN A 1 313 ? -5.195 27.804 11.942 1.00 7.76 313 ASN A N 1
ATOM 2511 C CA . ASN A 1 313 ? -5.781 27.666 10.617 1.00 8.27 313 ASN A CA 1
ATOM 2512 C C . ASN A 1 313 ? -7.284 27.900 10.690 1.00 8.25 313 ASN A C 1
ATOM 2513 O O . ASN A 1 313 ? -7.819 28.202 11.758 1.00 8.94 313 ASN A O 1
ATOM 2518 N N . HIS A 1 314 ? -7.961 27.794 9.553 1.00 8.41 314 HIS A N 1
ATOM 2519 C CA . HIS A 1 314 ? -9.383 28.093 9.501 1.00 8.69 314 HIS A CA 1
ATOM 2520 C C . HIS A 1 314 ? -10.211 27.000 10.172 1.00 8.97 314 HIS A C 1
ATOM 2521 O O . HIS A 1 314 ? -9.965 25.811 9.976 1.00 9.49 314 HIS A O 1
ATOM 2528 N N . SER A 1 315 ? -11.175 27.430 10.979 1.00 9.46 315 SER A N 1
ATOM 2529 C CA . SER A 1 315 ? -12.191 26.559 11.550 1.00 10.34 315 SER A CA 1
ATOM 2530 C C . SER A 1 315 ? -13.321 27.447 12.050 1.00 10.49 315 SER A C 1
ATOM 2531 O O . SER A 1 315 ? -13.215 28.675 12.002 1.00 10.18 315 SER A O 1
ATOM 2534 N N . GLU A 1 316 ? -14.386 26.832 12.551 1.00 11.36 316 GLU A N 1
ATOM 2535 C CA . GLU A 1 316 ? -15.513 27.587 13.099 1.00 12.17 316 GLU A CA 1
ATOM 2536 C C . GLU A 1 316 ? -15.147 28.411 14.336 1.00 12.04 316 GLU A C 1
ATOM 2537 O O . GLU A 1 316 ? -15.855 29.362 14.668 1.00 13.12 316 GLU A O 1
ATOM 2543 N N . THR A 1 317 ? -14.057 28.052 15.015 1.00 11.49 317 THR A N 1
ATOM 2544 C CA . THR A 1 317 ? -13.636 28.759 16.228 1.00 11.16 317 THR A CA 1
ATOM 2545 C C . THR A 1 317 ? -12.538 29.803 15.979 1.00 10.23 317 THR A C 1
ATOM 2546 O O . THR A 1 317 ? -12.002 30.377 16.928 1.00 10.24 317 THR A O 1
ATOM 2550 N N . LEU A 1 318 ? -12.223 30.069 14.712 1.00 9.06 318 LEU A N 1
ATOM 2551 C CA . LEU A 1 318 ? -11.134 30.978 14.366 1.00 8.69 318 LEU A CA 1
ATOM 2552 C C . LEU A 1 318 ? -11.296 32.363 14.986 1.00 8.60 318 LEU A C 1
ATOM 2553 O O . LEU A 1 318 ? -10.369 32.882 15.609 1.00 8.40 318 LEU A O 1
ATOM 2558 N N . PHE A 1 319 ? -12.460 32.975 14.806 1.00 8.93 319 PHE A N 1
ATOM 2559 C CA . PHE A 1 319 ? -12.640 34.352 15.262 1.00 9.47 319 PHE A CA 1
ATOM 2560 C C . PHE A 1 319 ? -12.495 34.436 16.786 1.00 9.81 319 PHE A C 1
ATOM 2561 O O . PHE A 1 319 ? -11.850 35.351 17.293 1.00 10.09 319 PHE A O 1
ATOM 2569 N N . GLU A 1 320 ? -13.062 33.467 17.504 1.00 10.61 320 GLU A N 1
ATOM 2570 C CA . GLU A 1 320 ? -12.914 33.393 18.960 1.00 11.07 320 GLU A CA 1
ATOM 2571 C C . GLU A 1 320 ? -11.443 33.280 19.370 1.00 10.62 320 GLU A C 1
ATOM 2572 O O . GLU A 1 320 ? -10.995 33.956 20.297 1.00 10.70 320 GLU A O 1
ATOM 2578 N N . THR A 1 321 ? -10.697 32.424 18.677 1.00 10.39 321 THR A N 1
ATOM 2579 C CA . THR A 1 321 ? -9.270 32.251 18.941 1.00 10.37 321 THR A CA 1
ATOM 2580 C C . THR A 1 321 ? -8.505 33.561 18.741 1.00 10.11 321 THR A C 1
ATOM 2581 O O . THR A 1 321 ? -7.566 33.856 19.481 1.00 10.75 321 THR A O 1
ATOM 2585 N N . LEU A 1 322 ? -8.923 34.349 17.752 1.00 9.57 322 LEU A N 1
ATOM 2586 C CA . LEU A 1 322 ? -8.309 35.648 17.475 1.00 9.75 322 LEU A CA 1
ATOM 2587 C C . LEU A 1 322 ? -8.868 36.796 18.324 1.00 10.25 322 LEU A C 1
ATOM 2588 O O . LEU A 1 322 ? -8.525 37.951 18.093 1.00 11.53 322 LEU A O 1
ATOM 2593 N N . GLY A 1 323 ? -9.739 36.494 19.283 1.00 10.38 323 GLY A N 1
ATOM 2594 C CA . GLY A 1 323 ? -10.241 37.501 20.218 1.00 10.88 323 GLY A CA 1
ATOM 2595 C C . GLY A 1 323 ? -11.463 38.267 19.746 1.00 11.25 323 GLY A C 1
ATOM 2596 O O . GLY A 1 323 ? -11.829 39.284 20.341 1.00 11.49 323 GLY A O 1
ATOM 2597 N N . TYR A 1 324 ? -12.095 37.776 18.683 1.00 12.07 324 TYR A N 1
ATOM 2598 C CA . TYR A 1 324 ? -13.310 38.369 18.146 1.00 12.30 324 TYR A CA 1
ATOM 2599 C C A TYR A 1 324 ? -14.529 37.563 18.589 0.65 12.89 324 TYR A C 1
ATOM 2600 C C B TYR A 1 324 ? -14.525 37.558 18.588 0.35 12.41 324 TYR A C 1
ATOM 2601 O O A TYR A 1 324 ? -15.444 38.094 19.221 0.65 13.34 324 TYR A O 1
ATOM 2602 O O B TYR A 1 324 ? -14.764 36.457 18.090 0.35 11.97 324 TYR A O 1
#

Sequence (324 aa):
LDGVLVPESGILVSVGQDVDSVNDYASALGTIPAGVTNYVGIVNLDGLNSDADAGAGRNNIAELANAYPTSALVVGVSMNGEVDAVASGRYNANIDTLLNTLAGYDRPVYLRWAYEVDGPWNGHSPSGIVTSFQYVHDRIIALGHQAKISLVWQVASYCPTPGGQLDQWWPGSEYVDWVGLSYFAPQDCNWDRVNEAAQFARSKGKPLFLNESTPQRYQVADLTYSADPAKGTNRQSKTSQQLWDEWFAPYFQFMSDNSDIVKGFTYINADWDSQWRWAAPYNEGYWGDSRVQANALIKSNWQQEIAKGQYINHSETLFETLGY

B-factor: mean 8.97, std 10.58, range [4.02, 500.0]

Secondary structure (DSSP, 8-state):
-TTTTS-SSSEEEEEESSHHHHHHHHHHHT---SEEEEEEETTT-TTSSS-EESSS-EE-HHHHHHHSTTSEEEEEEE-TT-HHHHHTTTTHHHHHHHHHHHHTT-S-EEEEETSSTT-GGG---HHHHHHHHHHHHHHHHHHT-TTTEEEEEE----TTSPSS--GGG---GGG-SEEEEEESSGGGGTTHHHHHHHHHHHHHT--EEEEEE--TTEETTTTEE-S-TTT--S-EE--HHHHIIIIIHHHHHHHHHTTTTEEEEEEE-S-GGGSGGG-TTTTT---EE--GGGSHHHHHHHHHHHTSTTEE--STTHHHHTT-

Foldseek 3Di:
DLQLQFFPFFAAEEADDAQVLQVVQCVLLVAQFQEYYYEAELVVRAQDDDWDAPLQYIHHNNVNCVVRLNHEYEYEYAPQLPLVVVLVPVRVVSLVVNLVSQLVSVFAYEYAYNAQQPPVVSNDDLVSLLSNLQVSQVVCVVSPNVLHYAYEHEHALDVVPDPDPCPSNDNALVRHAAYEYEAEPCVVPPVVSVVSSLVVCVVSVHAYEDEHYFPFQAAQLQQWHAPFFQASPPIDHHDNVRSCVVGVVVVVVVCVVSSVHRHYYYYYAAQSCPRRCQHPSRRPTHGYGGHLSSHPVSSVVVVVVCVDDSHQGDDPCSRVSSSD

Nearest PDB structures (foldseek):
  3vpl-assembly1_A  TM=9.999E-01  e=3.958E-68  Vibrio sp.
  7xjr-assembly1_A  TM=7.926E-01  e=7.271E-21  Algibacter sp. L4_22
  7xs3-assembly2_B  TM=7.982E-01  e=4.363E-20  Algibacter sp. L4_22
  1gvy-assembly1_A  TM=6.331E-01  e=6.831E-10  Cellvibrio japonicus
  1gw1-assembly1_A  TM=6.225E-01  e=5.068E-10  Cellvibrio japonicus

Organism: Vibrio sp. (NCBI:txid678)

Radius of gyration: 18.31 Å; Cα contacts (8 Å, |Δi|>4): 712; chains: 1; bounding box: 42×49×42 Å

InterPro domains:
  IPR000805 Glycoside hydrolase family 26 [PTHR40079] (67-222)
  IPR017853 Glycoside hydrolase superfamily [SSF51445] (31-308)
  IPR021016 Beta-1,3-xylanase [PF11606] (367-452)
  IPR021016 Beta-1,3-xylanase [PF11606] (490-574)
  IPR022790 Glycosyl hydrolase family 26 domain [PS51764] (18-293)
  IPR038560 Beta-1,3-xylanase, CBM31 domain superfamily [G3DSA:2.60.40.2450] (360-456)
  IPR038560 Beta-1,3-xylanase, CBM31 domain superfamily [G3DSA:2.60.40.2450] (482-576)

GO terms:
  GO:0030247 polysaccharide binding (F, IDA)
  GO:0045493 xylan catabolic process (P, IDA)
  GO:0033905 xylan endo-1,3-beta-xylosidase activity (F, IDA)

Solvent-accessible surface area: 12369 Å² total; per-residue (Å²): 2,92,36,77,0,28,2,172,84,20,12,0,8,1,4,0,16,3,0,64,12,0,52,81,5,14,94,38,20,70,56,91,9,2,0,1,0,0,32,2,3,0,41,122,28,62,2,1,93,71,87,18,89,74,1,22,9,47,17,15,0,22,68,0,0,110,52,16,74,73,1,0,1,0,0,0,0,31,2,69,51,75,1,84,26,4,34,80,26,198,45,49,79,38,0,30,63,0,0,69,33,0,1,56,41,86,19,0,0,0,0,0,0,0,49,20,0,19,2,92,140,36,51,24,29,48,80,2,0,48,52,1,0,76,70,0,8,63,74,0,71,72,44,55,26,71,61,49,0,1,0,0,0,0,1,6,15,108,22,94,23,87,35,64,78,18,103,93,29,30,13,23,50,123,33,2,6,0,0,0,0,3,2,25,15,8,58,82,26,113,66,73,47,0,64,53,2,0,103,24,0,74,97,72,66,34,20,0,0,0,0,12,0,0,1,28,8,9,8,0,54,90,39,23,33,0,67,32,87,57,93,2,70,132,96,82,99,33,81,19,79,79,0,25,74,66,6,0,40,37,0,14,97,10,1,66,99,11,76,94,14,3,35,0,0,0,1,1,1,3,39,4,43,83,25,174,96,18,24,72,88,18,122,92,21,2,36,0,1,0,70,0,45,31,27,87,58,0,58,57,32,2,70,122,24,19,79,100,83,86,16,17,56,52,55,186,80,3,42,137,58,0,43,94

CATH classification: 3.20.20.80